Protein AF-0000000069621899 (afdb_homodimer)

Sequence (296 aa):
MAWEKSYWSLMILGDLTGVLLWEGIIINQNIHLHAFDTSSVIAQRYRDEVCESYVMLFGRGVGDDFIFRNDNAMSHKVQLVDDFLYAYYSKRPARSPDLKPTQYVWDAQGRTIARHQPYDRTFSDLKSSLLEEMDLLPQSLINKFILVMAWEKSYWSLMILGDLTGVLLWEGIIINQNIHLHAFDTSSVIAQRYRDEVCESYVMLFGRGVGDDFIFRNDNAMSHKVQLVDDFLYAYYSKRPARSPDLKPTQYVWDAQGRTIARHQPYDRTFSDLKSSLLEEMDLLPQSLINKFILV

Solvent-accessible surface area (backbone atoms only — not comparable to full-atom values): 15805 Å² total; per-residue (Å²): 115,69,64,58,51,55,57,41,59,29,29,40,44,34,40,76,44,49,48,28,32,37,40,32,44,31,55,92,40,71,66,44,75,44,76,51,95,42,43,67,76,55,42,67,55,43,37,61,63,42,37,57,62,47,50,46,53,51,32,62,72,60,39,92,72,40,40,49,31,42,65,49,80,50,60,74,38,34,49,55,42,32,52,51,41,22,73,72,63,75,43,66,56,52,81,52,86,74,52,57,37,59,50,50,52,48,54,54,43,24,52,50,50,27,64,47,79,80,43,46,32,30,69,65,35,38,51,50,48,51,53,52,52,56,68,65,54,54,52,70,58,53,36,48,40,62,75,98,115,70,62,57,50,54,56,42,60,30,29,40,45,33,38,76,44,47,48,29,33,37,39,33,43,31,55,92,42,71,69,43,76,44,78,52,96,42,45,68,77,55,42,66,55,43,38,60,62,41,38,57,63,47,50,46,52,49,31,64,70,61,41,91,71,39,41,49,30,42,65,50,77,52,60,75,37,34,50,54,43,33,51,52,41,23,72,74,64,75,42,66,58,51,79,53,86,76,54,56,38,59,51,51,52,47,54,53,43,23,52,49,50,26,64,44,79,78,43,45,32,30,68,66,36,39,50,51,49,49,53,54,51,56,68,64,54,55,52,69,57,54,35,48,40,63,74,98

pLDDT: mean 74.79, std 12.39, range [34.84, 91.0]

Secondary structure (DSSP, 8-state):
-HHHHHHHTTEEEEEEEEEEEEEEEETTEEEEEEE-SSS---HHHHIIIIIIIIIHHHHHHH-TT-EEEE---SHHHHHHHHHHHHHHHSS--B-----HHHHHHHHHHHHHHTT-SSPP-SHHHHHHHHHHHHHHS-HHHHHHHHH-/-HHHHHHHTTEEEEEEEEEEEEEEEETTEEEEEEE-SSS---HHHHIIIIIIIIIHHHHHHH-TT-EEEE-TTSHHHHHHHHHHHHHHHSS--B-----HHHHHHHHHHHHHHTT-SSPP-SHHHHHHHHHHHHHHS-HHHHHHHHH-

InterPro domains:
  IPR006530 YD repeat [TIGR01643] (97-121)
  IPR036397 Ribonuclease H superfamily [G3DSA:3.30.420.10] (14-147)

Organism: Araneus ventricosus (NCBI:txid182803)

Radius of gyration: 21.3 Å; Cα contacts (8 Å, |Δi|>4): 473; chains: 2; bounding box: 43×59×55 Å

Foldseek 3Di:
DVVVVVVVVVDDDDDDADWDKDWDDDAPDAIDIDTDPGPDDALVRCCVGPCVPPVVVVDVVVDLVRADEDQVVPVNSQVSNQVVCCVVNVDGHDDDNCPQLVVVLVVVLVVVLVVDPPHQPDPVRVVVSSVVSSRVDDSVVSNVSVVD/DVVVVVVVVVDDDDDDADWDKDWDDDAPDAIDIDTDPGPDDALVRCCVGPCVPPVVVVDVVVDLVRADEDQVVPVNSQVSNQVVCCVVNVDGHDPDPCPQLVVVLVVVLVVVLVVDPPHQPDPVSVVVSSVVSSRVDDSVVSNVSVVD

Structure (mmCIF, N/CA/C/O backbone):
data_AF-0000000069621899-model_v1
#
loop_
_entity.id
_entity.type
_entity.pdbx_description
1 polymer 'Tc1-like transposase DDE domain-containing protein'
#
loop_
_atom_site.group_PDB
_atom_site.id
_atom_site.type_symbol
_atom_site.label_atom_id
_atom_site.label_alt_id
_atom_site.label_comp_id
_atom_site.label_asym_id
_atom_site.label_entity_id
_atom_site.label_seq_id
_atom_site.pdbx_PDB_ins_code
_atom_site.Cartn_x
_atom_site.Cartn_y
_atom_site.Cartn_z
_atom_site.occupancy
_atom_site.B_iso_or_equiv
_atom_site.auth_seq_id
_atom_site.auth_comp_id
_atom_site.auth_asym_id
_atom_site.auth_atom_id
_atom_site.pdbx_PDB_model_num
ATOM 1 N N . MET A 1 1 ? 3.602 -25.453 -28.609 1 35.56 1 MET A N 1
ATOM 2 C CA . MET A 1 1 ? 2.328 -25.219 -27.938 1 35.56 1 MET A CA 1
ATOM 3 C C . MET A 1 1 ? 2.277 -25.953 -26.609 1 35.56 1 MET A C 1
ATOM 5 O O . MET A 1 1 ? 1.813 -25.406 -25.609 1 35.56 1 MET A O 1
ATOM 9 N N . ALA A 1 2 ? 2.703 -27.281 -26.625 1 42.56 2 ALA A N 1
ATOM 10 C CA . ALA A 1 2 ? 2.82 -28.234 -25.531 1 42.56 2 ALA A CA 1
ATOM 11 C C . ALA A 1 2 ? 3.924 -27.828 -24.562 1 42.56 2 ALA A C 1
ATOM 13 O O . ALA A 1 2 ? 3.734 -27.875 -23.344 1 42.56 2 ALA A O 1
ATOM 14 N N . TRP A 1 3 ? 4.93 -27.547 -25.078 1 45.12 3 TRP A N 1
ATOM 15 C CA . TRP A 1 3 ? 6.18 -27.203 -24.406 1 45.12 3 TRP A CA 1
ATOM 16 C C . TRP A 1 3 ? 6.027 -25.906 -23.609 1 45.12 3 TRP A C 1
ATOM 18 O O . TRP A 1 3 ? 6.562 -25.781 -22.5 1 45.12 3 TRP A O 1
ATOM 28 N N . GLU A 1 4 ? 5.211 -24.969 -24.234 1 54.31 4 GLU A N 1
ATOM 29 C CA . GLU A 1 4 ? 4.922 -23.656 -23.688 1 54.31 4 GLU A CA 1
ATOM 30 C C . GLU A 1 4 ? 4.098 -23.766 -22.406 1 54.31 4 GLU A C 1
ATOM 32 O O . GLU A 1 4 ? 4.34 -23.031 -21.438 1 54.31 4 GLU A O 1
ATOM 37 N N . LYS A 1 5 ? 3.268 -24.828 -22.531 1 57.62 5 LYS A N 1
ATOM 38 C CA . LYS A 1 5 ? 2.475 -25.141 -21.344 1 57.62 5 LYS A CA 1
ATOM 39 C C . LYS A 1 5 ? 3.357 -25.641 -20.203 1 57.62 5 LYS A C 1
ATOM 41 O O . LYS A 1 5 ? 3.156 -25.281 -19.047 1 57.62 5 LYS A O 1
ATOM 46 N N . SER A 1 6 ? 4.484 -26.484 -20.688 1 69.56 6 SER A N 1
ATOM 47 C CA . SER A 1 6 ? 5.355 -27.094 -19.688 1 69.56 6 SER A CA 1
ATOM 48 C C . SER A 1 6 ? 6.191 -26.031 -18.969 1 69.56 6 SER A C 1
ATOM 50 O O . SER A 1 6 ? 6.352 -26.094 -17.75 1 69.56 6 SER A O 1
ATOM 52 N N . TYR A 1 7 ? 6.484 -25.016 -19.844 1 79.81 7 TYR A N 1
ATOM 53 C CA . TYR A 1 7 ? 7.324 -23.969 -19.281 1 79.81 7 TYR A CA 1
ATOM 54 C C . TYR A 1 7 ? 6.559 -23.172 -18.234 1 79.81 7 TYR A C 1
ATOM 56 O O . TYR A 1 7 ? 7.062 -22.906 -17.141 1 79.81 7 TYR A O 1
ATOM 64 N N . TRP A 1 8 ? 5.281 -22.922 -18.578 1 82.88 8 TRP A N 1
ATOM 65 C CA . TRP A 1 8 ? 4.473 -22.094 -17.703 1 82.88 8 TRP A CA 1
ATOM 66 C C . TRP A 1 8 ? 4.055 -22.844 -16.453 1 82.88 8 TRP A C 1
ATOM 68 O O . TRP A 1 8 ? 3.773 -22.25 -15.414 1 82.88 8 TRP A O 1
ATOM 78 N N . SER A 1 9 ? 4.059 -24.125 -16.625 1 85.06 9 SER A N 1
ATOM 79 C CA . SER A 1 9 ? 3.633 -24.938 -15.492 1 85.06 9 SER A CA 1
ATOM 80 C C . SER A 1 9 ? 4.715 -25 -14.422 1 85.06 9 SER A C 1
ATOM 82 O O . SER A 1 9 ? 4.457 -25.453 -13.297 1 85.06 9 SER A O 1
ATOM 84 N N . LEU A 1 10 ? 5.863 -24.453 -14.727 1 85 10 LEU A N 1
ATOM 85 C CA . LEU A 1 10 ? 6.992 -24.5 -13.805 1 85 10 LEU A CA 1
ATOM 86 C C . LEU A 1 10 ? 7.148 -23.172 -13.07 1 85 10 LEU A C 1
ATOM 88 O O . LEU A 1 10 ? 8.062 -23.016 -12.258 1 85 10 LEU A O 1
ATOM 92 N N . MET A 1 11 ? 6.152 -22.328 -13.352 1 84.88 11 MET A N 1
ATOM 93 C CA . MET A 1 11 ? 6.438 -20.969 -12.938 1 84.88 11 MET A CA 1
ATOM 94 C C . MET A 1 11 ? 5.312 -20.422 -12.07 1 84.88 11 MET A C 1
ATOM 96 O O . MET A 1 11 ? 4.137 -20.672 -12.344 1 84.88 11 MET A O 1
ATOM 100 N N . ILE A 1 12 ? 5.723 -19.703 -11.055 1 85.69 12 ILE A N 1
ATOM 101 C CA . ILE A 1 12 ? 4.793 -18.812 -10.359 1 85.69 12 ILE A CA 1
ATOM 102 C C . ILE A 1 12 ? 5.098 -17.359 -10.727 1 85.69 12 ILE A C 1
ATOM 104 O O . ILE A 1 12 ? 6.258 -16.938 -10.727 1 85.69 12 ILE A O 1
ATOM 108 N N . LEU A 1 13 ? 4.082 -16.609 -11.18 1 84.62 13 LEU A N 1
ATOM 109 C CA . LEU A 1 13 ? 4.172 -15.172 -11.391 1 84.62 13 LEU A CA 1
ATOM 110 C C . LEU A 1 13 ? 3.623 -14.406 -10.188 1 84.62 13 LEU A C 1
ATOM 112 O O . LEU A 1 13 ? 2.428 -14.484 -9.891 1 84.62 13 LEU A O 1
ATOM 116 N N . GLY A 1 14 ? 4.516 -13.742 -9.492 1 83.81 14 GLY A N 1
ATOM 117 C CA . GLY A 1 14 ? 4.133 -13.008 -8.297 1 83.81 14 GLY A CA 1
ATOM 118 C C . GLY A 1 14 ? 4.195 -11.5 -8.469 1 83.81 14 GLY A C 1
ATOM 119 O O . GLY A 1 14 ? 5.09 -10.992 -9.156 1 83.81 14 GLY A O 1
ATOM 120 N N . ASP A 1 15 ? 3.232 -10.781 -7.812 1 82.31 15 ASP A N 1
ATOM 121 C CA . ASP A 1 15 ? 3.223 -9.32 -7.879 1 82.31 15 ASP A CA 1
ATOM 122 C C . ASP A 1 15 ? 2.621 -8.719 -6.613 1 82.31 15 ASP A C 1
ATOM 124 O O . ASP A 1 15 ? 1.71 -9.297 -6.016 1 82.31 15 ASP A O 1
ATOM 128 N N . LEU A 1 16 ? 3.285 -7.613 -6.238 1 80.31 16 LEU A N 1
ATOM 129 C CA . LEU A 1 16 ? 2.705 -6.797 -5.18 1 80.31 16 LEU A CA 1
ATOM 130 C C . LEU A 1 16 ? 1.798 -5.715 -5.762 1 80.31 16 LEU A C 1
ATOM 132 O O . LEU A 1 16 ? 2.141 -5.086 -6.766 1 80.31 16 LEU A O 1
ATOM 136 N N . THR A 1 17 ? 0.652 -5.625 -5.164 1 76.19 17 THR A N 1
ATOM 137 C CA . THR A 1 17 ? -0.259 -4.57 -5.594 1 76.19 17 THR A CA 1
ATOM 138 C C . THR A 1 17 ? -1.024 -4 -4.402 1 76.19 17 THR A C 1
ATOM 140 O O . THR A 1 17 ? -1.145 -4.652 -3.365 1 76.19 17 THR A O 1
ATOM 143 N N . GLY A 1 18 ? -1.428 -2.764 -4.598 1 78.31 18 GLY A N 1
ATOM 144 C CA . GLY A 1 18 ? -2.178 -2.117 -3.529 1 78.31 18 GLY A CA 1
ATOM 145 C C . GLY A 1 18 ? -2.395 -0.635 -3.768 1 78.31 18 GLY A C 1
ATOM 146 O O . GLY A 1 18 ? -2.186 -0.142 -4.879 1 78.31 18 GLY A O 1
ATOM 147 N N . VAL A 1 19 ? -2.988 -0.032 -2.793 1 78.19 19 VAL A N 1
ATOM 148 C CA . VAL A 1 19 ? -3.201 1.411 -2.762 1 78.19 19 VAL A CA 1
ATOM 149 C C . VAL A 1 19 ? -2.412 2.025 -1.608 1 78.19 19 VAL A C 1
ATOM 151 O O . VAL A 1 19 ? -2.375 1.47 -0.508 1 78.19 19 VAL A O 1
ATOM 154 N N . LEU A 1 20 ? -1.718 3.051 -1.979 1 82.75 20 LEU A N 1
ATOM 155 C CA . LEU A 1 20 ? -0.966 3.775 -0.961 1 82.75 20 LEU A CA 1
ATOM 156 C C . LEU A 1 20 ? -1.375 5.246 -0.927 1 82.75 20 LEU A C 1
ATOM 158 O O . LEU A 1 20 ? -1.352 5.922 -1.956 1 82.75 20 LEU A O 1
ATOM 162 N N . LEU A 1 21 ? -1.757 5.613 0.234 1 84.31 21 LEU A N 1
ATOM 163 C CA . LEU A 1 21 ? -2.172 6.996 0.439 1 84.31 21 LEU A CA 1
ATOM 164 C C . LEU A 1 21 ? -1.333 7.656 1.527 1 84.31 21 LEU A C 1
ATOM 166 O O . LEU A 1 21 ? -0.929 7.004 2.49 1 84.31 21 LEU A O 1
ATOM 170 N N . TRP A 1 22 ? -1.142 8.953 1.339 1 85.94 22 TRP A N 1
ATOM 171 C CA . TRP A 1 22 ? -0.595 9.781 2.41 1 85.94 22 TRP A CA 1
ATOM 172 C C . TRP A 1 22 ? -1.644 10.75 2.934 1 85.94 22 TRP A C 1
ATOM 174 O O . TRP A 1 22 ? -2.385 11.359 2.154 1 85.94 22 TRP A O 1
ATOM 184 N N . GLU A 1 23 ? -1.704 10.852 4.223 1 87 23 GLU A N 1
ATOM 185 C CA . GLU A 1 23 ? -2.574 11.844 4.848 1 87 23 GLU A CA 1
ATOM 186 C C . GLU A 1 23 ? -1.779 12.781 5.758 1 87 23 GLU A C 1
ATOM 188 O O . GLU A 1 23 ? -0.854 12.344 6.445 1 87 23 GLU A O 1
ATOM 193 N N . GLY A 1 24 ? -2.057 14.008 5.637 1 88.56 24 GLY A N 1
ATOM 194 C CA . GLY A 1 24 ? -1.559 15.023 6.543 1 88.56 24 GLY A CA 1
ATOM 195 C C . GLY A 1 24 ? -2.664 15.789 7.246 1 88.56 24 GLY A C 1
ATOM 196 O O . GLY A 1 24 ? -3.533 16.375 6.598 1 88.56 24 GLY A O 1
ATOM 197 N N . ILE A 1 25 ? -2.678 15.664 8.547 1 89.44 25 ILE A N 1
ATOM 198 C CA . ILE A 1 25 ? -3.723 16.375 9.289 1 89.44 25 ILE A CA 1
ATOM 199 C C . ILE A 1 25 ? -3.107 17.516 10.086 1 89.44 25 ILE A C 1
ATOM 201 O O . ILE A 1 25 ? -1.994 17.391 10.602 1 89.44 25 ILE A O 1
ATOM 205 N N . ILE A 1 26 ? -3.75 18.625 10.062 1 89.06 26 ILE A N 1
ATOM 206 C CA . ILE A 1 26 ? -3.361 19.828 10.773 1 89.06 26 ILE A CA 1
ATOM 207 C C . ILE A 1 26 ? -4.547 20.359 11.578 1 89.06 26 ILE A C 1
ATOM 209 O O . ILE A 1 26 ? -5.68 20.375 11.094 1 89.06 26 ILE A O 1
ATOM 213 N N . ILE A 1 27 ? -4.234 20.766 12.727 1 89.75 27 ILE A N 1
ATOM 214 C CA . ILE A 1 27 ? -5.312 21.328 13.531 1 89.75 27 ILE A CA 1
ATOM 215 C C . ILE A 1 27 ? -5.883 22.578 12.844 1 89.75 27 ILE A C 1
ATOM 217 O O . ILE A 1 27 ? -5.133 23.391 12.305 1 89.75 27 ILE A O 1
ATOM 221 N N . ASN A 1 28 ? -7.234 22.641 12.812 1 87.62 28 ASN A N 1
ATOM 222 C CA . ASN A 1 28 ? -8.008 23.781 12.32 1 87.62 28 ASN A CA 1
ATOM 223 C C . ASN A 1 28 ? -7.766 24.016 10.836 1 87.62 28 ASN A C 1
ATOM 225 O O . ASN A 1 28 ? -8.039 25.109 10.328 1 87.62 28 ASN A O 1
ATOM 229 N N . GLN A 1 29 ? -7.051 23.125 10.258 1 81.5 29 GLN A N 1
ATOM 230 C CA . GLN A 1 29 ? -6.879 23.172 8.805 1 81.5 29 GLN A CA 1
ATOM 231 C C . GLN A 1 29 ? -7.32 21.859 8.164 1 81.5 29 GLN A C 1
ATOM 233 O O . GLN A 1 29 ? -7.426 20.828 8.844 1 81.5 29 GLN A O 1
ATOM 238 N N . ASN A 1 30 ? -7.746 21.875 6.992 1 71.19 30 ASN A N 1
ATOM 239 C CA . ASN A 1 30 ? -8.273 20.672 6.344 1 71.19 30 ASN A CA 1
ATOM 240 C C . ASN A 1 30 ? -7.191 19.609 6.16 1 71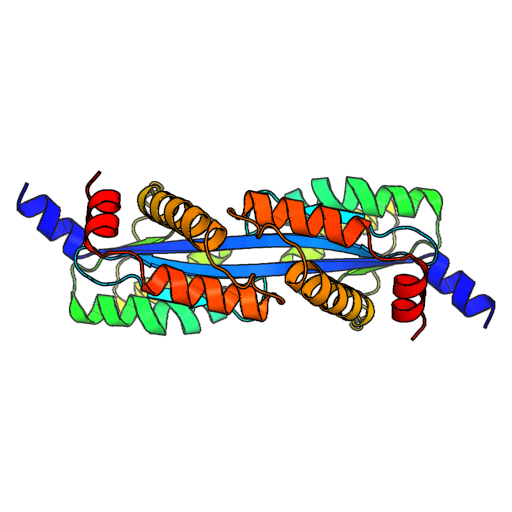.19 30 ASN A C 1
ATOM 242 O O . ASN A 1 30 ? -5.996 19.922 6.234 1 71.19 30 ASN A O 1
ATOM 246 N N . ILE A 1 31 ? -7.59 18.406 6.086 1 70.88 31 ILE A N 1
ATOM 247 C CA . ILE A 1 31 ? -6.766 17.234 5.812 1 70.88 31 ILE A CA 1
ATOM 248 C C . ILE A 1 31 ? -6.184 17.328 4.402 1 70.88 31 ILE A C 1
ATOM 250 O O . ILE A 1 31 ? -6.844 17.828 3.484 1 70.88 31 ILE A O 1
ATOM 254 N N . HIS A 1 32 ? -4.883 17.062 4.32 1 83.62 32 HIS A N 1
ATOM 255 C CA . HIS A 1 32 ? -4.277 16.859 3.006 1 83.62 32 HIS A CA 1
ATOM 256 C C . HIS A 1 32 ? -4.145 15.375 2.68 1 83.62 32 HIS A C 1
ATOM 258 O O . HIS A 1 32 ? -3.732 14.586 3.531 1 83.62 32 HIS A O 1
ATOM 264 N N . LEU A 1 33 ? -4.621 15.125 1.483 1 86.19 33 LEU A N 1
ATOM 265 C CA . LEU A 1 33 ? -4.539 13.742 1.03 1 86.19 33 LEU A CA 1
ATOM 266 C C . LEU A 1 33 ? -3.795 13.641 -0.297 1 86.19 33 LEU A C 1
ATOM 268 O O . LEU A 1 33 ? -3.969 14.492 -1.174 1 86.19 33 LEU A O 1
ATOM 272 N N . HIS A 1 34 ? -3 12.664 -0.288 1 88.94 34 HIS A N 1
ATOM 273 C CA . HIS A 1 34 ? -2.295 12.375 -1.531 1 88.94 34 HIS A CA 1
ATOM 274 C C . HIS A 1 34 ? -2.35 10.883 -1.859 1 88.94 34 HIS A C 1
ATOM 276 O O . HIS A 1 34 ? -1.963 10.047 -1.038 1 88.94 34 HIS A O 1
ATOM 282 N N . ALA A 1 35 ? -2.891 10.578 -3.027 1 86.94 35 ALA A N 1
ATOM 283 C CA . ALA A 1 35 ? -2.9 9.203 -3.514 1 86.94 35 ALA A CA 1
ATOM 284 C C . ALA A 1 35 ? -1.749 8.953 -4.484 1 86.94 35 ALA A C 1
ATOM 286 O O . ALA A 1 35 ? -1.613 9.656 -5.488 1 86.94 35 ALA A O 1
ATOM 287 N N . PHE A 1 36 ? -0.951 7.953 -4.113 1 86.06 36 PHE A N 1
ATOM 288 C CA . PHE A 1 36 ? 0.129 7.598 -5.027 1 86.06 36 PHE A CA 1
ATOM 289 C C . PHE A 1 36 ? -0.387 6.723 -6.16 1 86.06 36 PHE A C 1
ATOM 291 O O . PHE A 1 36 ? -1.391 6.023 -6.008 1 86.06 36 PHE A O 1
ATOM 298 N N . ASP A 1 37 ? 0.309 6.754 -7.25 1 82.38 37 ASP A N 1
ATOM 299 C CA . ASP A 1 37 ? -0.097 5.945 -8.391 1 82.38 37 ASP A CA 1
ATOM 300 C C . ASP A 1 37 ? 0.472 4.531 -8.297 1 82.38 37 ASP A C 1
ATOM 302 O O . ASP A 1 37 ? 0.105 3.65 -9.078 1 82.38 37 ASP A O 1
ATOM 306 N N . THR A 1 38 ? 1.414 4.32 -7.34 1 78.19 38 THR A N 1
ATOM 307 C CA . THR A 1 38 ? 2.004 3.008 -7.102 1 78.19 38 THR A CA 1
ATOM 308 C C . THR A 1 38 ? 1.708 2.531 -5.68 1 78.19 38 THR A C 1
ATOM 310 O O . THR A 1 38 ? 1.333 3.328 -4.816 1 78.19 38 THR A O 1
ATOM 313 N N . SER A 1 39 ? 1.838 1.222 -5.535 1 77.56 39 SER A N 1
ATOM 314 C CA . SER A 1 39 ? 1.576 0.647 -4.219 1 77.56 39 SER A CA 1
ATOM 315 C C . SER A 1 39 ? 2.785 0.796 -3.301 1 77.56 39 SER A C 1
ATOM 317 O O . SER A 1 39 ? 2.73 0.416 -2.129 1 77.56 39 SER A O 1
ATOM 319 N N . SER A 1 40 ? 3.852 1.283 -3.828 1 72.81 40 SER A N 1
ATOM 320 C CA . SER A 1 40 ? 5.066 1.6 -3.082 1 72.81 40 SER A CA 1
ATOM 321 C C . SER A 1 40 ? 5.645 2.943 -3.512 1 72.81 40 SER A C 1
ATOM 323 O O . SER A 1 40 ? 5.422 3.389 -4.641 1 72.81 40 SER A O 1
ATOM 325 N N . VAL A 1 41 ? 6.309 3.537 -2.523 1 77.12 41 VAL A N 1
ATOM 326 C CA . VAL A 1 41 ? 6.879 4.844 -2.836 1 77.12 41 VAL A CA 1
ATOM 327 C C . VAL A 1 41 ? 8.305 4.93 -2.297 1 77.12 41 VAL A C 1
ATOM 329 O O . VAL A 1 41 ? 8.555 4.609 -1.134 1 77.12 41 VAL A O 1
ATOM 332 N N . ILE A 1 42 ? 9.195 5.242 -3.207 1 74.62 42 ILE A N 1
ATOM 333 C CA . ILE A 1 42 ? 10.578 5.449 -2.775 1 74.62 42 ILE A CA 1
ATOM 334 C C . ILE A 1 42 ? 10.719 6.832 -2.145 1 74.62 42 ILE A C 1
ATOM 336 O O . ILE A 1 42 ? 9.828 7.676 -2.279 1 74.62 42 ILE A O 1
ATOM 340 N N . ALA A 1 43 ? 11.797 7.023 -1.615 1 76.12 43 ALA A N 1
ATOM 341 C CA . ALA A 1 43 ? 12.047 8.242 -0.85 1 76.12 43 ALA A CA 1
ATOM 342 C C . ALA A 1 43 ? 11.93 9.477 -1.734 1 76.12 43 ALA A C 1
ATOM 344 O O . ALA A 1 43 ? 11.383 10.5 -1.316 1 76.12 43 ALA A O 1
ATOM 345 N N . GLN A 1 44 ? 12.453 9.398 -2.871 1 80 44 GLN A N 1
ATOM 346 C CA . GLN A 1 44 ? 12.461 10.555 -3.764 1 80 44 GLN A CA 1
ATOM 347 C C . GLN A 1 44 ? 11.039 10.969 -4.145 1 80 44 GLN A C 1
ATOM 349 O O . GLN A 1 44 ? 10.719 12.156 -4.18 1 80 44 GLN A O 1
ATOM 354 N N . ARG A 1 45 ? 10.219 10.031 -4.477 1 82.88 45 ARG A N 1
ATOM 355 C CA . ARG A 1 45 ? 8.836 10.336 -4.828 1 82.88 45 ARG A CA 1
ATOM 356 C C . ARG A 1 45 ? 8.078 10.898 -3.633 1 82.88 45 ARG A C 1
ATOM 358 O O . ARG A 1 45 ? 7.246 11.797 -3.787 1 82.88 45 ARG A O 1
ATOM 365 N N . TYR A 1 46 ? 8.328 10.359 -2.514 1 84.25 46 TYR A N 1
ATOM 366 C CA . TYR A 1 46 ? 7.719 10.898 -1.306 1 84.25 46 TYR A CA 1
ATOM 367 C C . TYR A 1 46 ? 8.094 12.367 -1.113 1 84.25 46 TYR A C 1
ATOM 369 O O . TYR A 1 46 ? 7.238 13.195 -0.79 1 84.25 46 TYR A O 1
ATOM 377 N N . ARG A 1 47 ? 9.344 12.625 -1.259 1 83.25 47 ARG A N 1
ATOM 378 C CA . ARG A 1 47 ? 9.82 14 -1.13 1 83.25 47 ARG A CA 1
ATOM 379 C C . ARG A 1 47 ? 9.117 14.914 -2.123 1 83.25 47 ARG A C 1
ATOM 381 O O . ARG A 1 47 ? 8.578 15.961 -1.741 1 83.25 47 ARG A O 1
ATOM 388 N N . ASP A 1 48 ? 9.094 14.508 -3.346 1 86.56 48 ASP A N 1
ATOM 389 C CA . ASP A 1 48 ? 8.594 15.359 -4.422 1 86.56 48 ASP A CA 1
ATOM 390 C C . ASP A 1 48 ? 7.078 15.523 -4.332 1 86.56 48 ASP A C 1
ATOM 392 O O . ASP A 1 48 ? 6.551 16.609 -4.555 1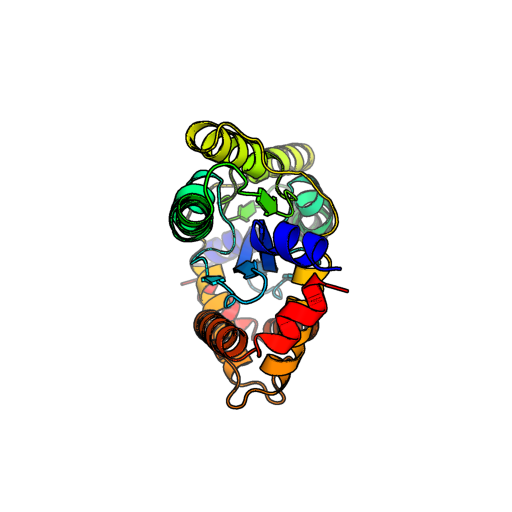 86.56 48 ASP A O 1
ATOM 396 N N . GLU A 1 49 ? 6.371 14.484 -3.988 1 89.06 49 GLU A N 1
ATOM 397 C CA . GLU A 1 49 ? 4.914 14.5 -4.09 1 89.06 49 GLU A CA 1
ATOM 398 C C . GLU A 1 49 ? 4.277 14.906 -2.764 1 89.06 49 GLU A C 1
ATOM 400 O O . GLU A 1 49 ? 3.201 15.508 -2.746 1 89.06 49 GLU A O 1
ATOM 405 N N . VAL A 1 50 ? 4.906 14.594 -1.705 1 88 50 VAL A N 1
ATOM 406 C CA . VAL A 1 50 ? 4.289 14.836 -0.405 1 88 50 VAL A CA 1
ATOM 407 C C . VAL A 1 50 ? 4.984 16.016 0.279 1 88 50 VAL A C 1
ATOM 409 O O . VAL A 1 50 ? 4.344 17.016 0.604 1 88 50 VAL A O 1
ATOM 412 N N . CYS A 1 51 ? 6.27 15.875 0.474 1 86.19 51 CYS A N 1
ATOM 413 C CA . CYS A 1 51 ? 6.965 16.891 1.248 1 86.19 51 CYS A CA 1
ATOM 414 C C . CYS A 1 51 ? 6.898 18.25 0.554 1 86.19 51 CYS A C 1
ATOM 416 O O . CYS A 1 51 ? 6.539 19.25 1.173 1 86.19 51 CYS A O 1
ATOM 418 N N . GLU A 1 52 ? 7.227 18.234 -0.674 1 86.44 52 GLU A N 1
ATOM 419 C CA . GLU A 1 52 ? 7.266 19.5 -1.4 1 86.44 52 GLU A CA 1
ATOM 420 C C . GLU A 1 52 ? 5.863 20.062 -1.602 1 86.44 52 GLU A C 1
ATOM 422 O O . GLU A 1 52 ? 5.664 21.281 -1.554 1 86.44 52 GLU A O 1
ATOM 427 N N . SER A 1 53 ? 4.918 19.203 -1.769 1 89.56 53 SER A N 1
ATOM 428 C CA . SER A 1 53 ? 3.59 19.656 -2.158 1 89.56 53 SER A CA 1
ATOM 429 C C . SER A 1 53 ? 2.754 20.031 -0.94 1 89.56 53 SER A C 1
ATOM 431 O O . SER A 1 53 ? 1.888 20.906 -1.02 1 89.56 53 SER A O 1
ATOM 433 N N . TYR A 1 54 ? 3.016 19.422 0.158 1 88.19 54 TYR A N 1
ATOM 434 C CA . TYR A 1 54 ? 2.127 19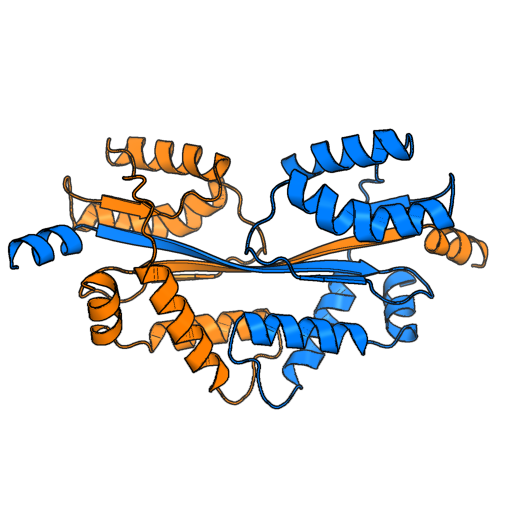.641 1.292 1 88.19 54 TYR A CA 1
ATOM 435 C C . TYR A 1 54 ? 2.906 20.125 2.51 1 88.19 54 TYR A C 1
ATOM 437 O O . TYR A 1 54 ? 2.592 21.172 3.086 1 88.19 54 TYR A O 1
ATOM 445 N N . VAL A 1 55 ? 3.928 19.406 2.82 1 85.94 55 VAL A N 1
ATOM 446 C CA . VAL A 1 55 ? 4.625 19.641 4.082 1 85.94 55 VAL A CA 1
ATOM 447 C C . VAL A 1 55 ? 5.348 20.984 4.035 1 85.94 55 VAL A C 1
ATOM 449 O O . VAL A 1 55 ? 5.188 21.812 4.934 1 85.94 55 VAL A O 1
ATOM 452 N N . MET A 1 56 ? 6.098 21.156 2.994 1 84.44 56 MET A N 1
ATOM 453 C CA . MET A 1 56 ? 6.891 22.375 2.885 1 84.44 56 MET A CA 1
ATOM 454 C C . MET A 1 56 ? 5.988 23.609 2.736 1 84.44 56 MET A C 1
ATOM 456 O O . MET A 1 56 ? 6.312 24.688 3.236 1 84.44 56 MET A O 1
ATOM 460 N N . LEU A 1 57 ? 4.891 23.438 2.035 1 85 57 LEU A N 1
ATOM 461 C CA . LEU A 1 57 ? 3.959 24.547 1.882 1 85 57 LEU A CA 1
ATOM 462 C C . LEU A 1 57 ? 3.404 24.984 3.234 1 85 57 LEU A C 1
ATOM 464 O O . LEU A 1 57 ? 3.342 26.172 3.529 1 85 57 LEU A O 1
ATOM 468 N N . PHE A 1 58 ? 3.045 24.062 3.986 1 85.75 58 PHE A N 1
ATOM 469 C CA . PHE A 1 58 ? 2.576 24.359 5.332 1 85.75 58 PHE A CA 1
ATOM 470 C C . PHE A 1 58 ? 3.705 24.938 6.184 1 85.75 58 PHE A C 1
ATOM 472 O O . PHE A 1 58 ? 3.51 25.906 6.906 1 85.75 58 PHE A O 1
ATOM 479 N N . GLY A 1 59 ? 4.871 24.266 6.098 1 83.88 59 GLY A N 1
ATOM 480 C CA . GLY A 1 59 ? 6.02 24.703 6.879 1 83.88 59 GLY A CA 1
ATOM 481 C C . GLY A 1 59 ? 6.414 26.141 6.605 1 83.88 59 GLY A C 1
ATOM 482 O O . GLY A 1 59 ? 6.727 26.891 7.531 1 83.88 59 GLY A O 1
ATOM 483 N N . ARG A 1 60 ? 6.355 26.484 5.391 1 84 60 ARG A N 1
ATOM 484 C CA . ARG A 1 60 ? 6.684 27.859 5.012 1 84 60 ARG A CA 1
ATOM 485 C C . ARG A 1 60 ? 5.695 28.844 5.629 1 84 60 ARG A C 1
ATOM 487 O O . ARG A 1 60 ? 6.074 29.953 6.008 1 84 60 ARG A O 1
ATOM 494 N N . GLY A 1 61 ? 4.504 28.438 5.637 1 84.75 61 GLY A N 1
ATOM 495 C CA . GLY A 1 61 ? 3.479 29.281 6.223 1 84.75 61 GLY A CA 1
ATOM 496 C C . GLY A 1 61 ? 3.617 29.453 7.723 1 84.75 61 GLY A C 1
ATOM 497 O O . GLY A 1 61 ? 3.309 30.5 8.273 1 84.75 61 GLY A O 1
ATOM 498 N N . VAL A 1 62 ? 4.059 28.453 8.344 1 83.94 62 VAL A N 1
ATOM 499 C CA . VAL A 1 62 ? 4.199 28.453 9.797 1 83.94 62 VAL A CA 1
ATOM 500 C C . VAL A 1 62 ? 5.496 29.156 10.188 1 83.94 62 VAL A C 1
ATOM 502 O O . VAL A 1 62 ? 5.52 29.953 11.133 1 83.94 62 VAL A O 1
ATOM 505 N N . GLY A 1 63 ? 6.566 28.859 9.516 1 83.5 63 GLY A N 1
ATOM 506 C CA . GLY A 1 63 ? 7.859 29.453 9.82 1 83.5 63 GLY A CA 1
ATOM 507 C C . GLY A 1 63 ? 8.766 28.547 10.633 1 83.5 63 GLY A C 1
ATOM 508 O O . GLY A 1 63 ? 8.695 27.328 10.508 1 83.5 63 GLY A O 1
ATOM 509 N N . ASP A 1 64 ? 9.617 29.094 11.461 1 79 64 ASP A N 1
ATOM 510 C CA . ASP A 1 64 ? 10.719 28.391 12.109 1 79 64 ASP A CA 1
ATOM 511 C C . ASP A 1 64 ? 10.211 27.391 13.141 1 79 64 ASP A C 1
ATOM 513 O O . ASP A 1 64 ? 10.914 26.438 13.492 1 79 64 ASP A O 1
ATOM 517 N N . ASP A 1 65 ? 9.031 27.594 13.516 1 82.94 65 ASP A N 1
ATOM 518 C CA . ASP A 1 65 ? 8.523 26.75 14.594 1 82.94 65 ASP A CA 1
ATOM 519 C C . ASP A 1 65 ? 7.797 25.531 14.031 1 82.94 65 ASP A C 1
ATOM 521 O O . ASP A 1 65 ? 7.23 24.734 14.789 1 82.94 65 ASP A O 1
ATOM 525 N N . PHE A 1 66 ? 7.859 25.406 12.75 1 84.12 66 PHE A N 1
ATOM 526 C CA . PHE A 1 66 ? 7.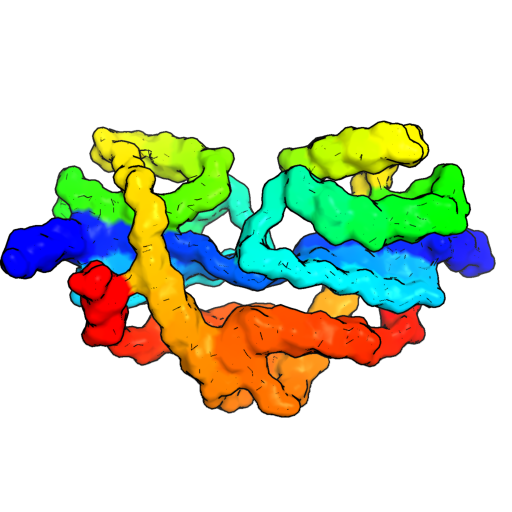156 24.328 12.055 1 84.12 66 PHE A CA 1
ATOM 527 C C . PHE A 1 66 ? 7.637 22.969 12.539 1 84.12 66 PHE A C 1
ATOM 529 O O . PHE A 1 66 ? 8.836 22.766 12.734 1 84.12 66 PHE A O 1
ATOM 536 N N . ILE A 1 67 ? 6.641 22.031 12.742 1 81.81 67 ILE A N 1
ATOM 537 C CA . ILE A 1 67 ? 6.949 20.672 13.141 1 81.81 67 ILE A CA 1
ATOM 538 C C . ILE A 1 67 ? 6.273 19.688 12.188 1 81.81 67 ILE A C 1
ATOM 540 O O . ILE A 1 67 ? 5.07 19.781 11.938 1 81.81 67 ILE A O 1
ATOM 544 N N . PHE A 1 68 ? 7.039 18.797 11.602 1 83.56 68 PHE A N 1
ATOM 545 C CA . PHE A 1 68 ? 6.508 17.688 10.812 1 83.56 68 PHE A CA 1
ATOM 546 C C . PHE A 1 68 ? 6.691 16.375 11.555 1 83.56 68 PHE A C 1
ATOM 548 O O . PHE A 1 68 ? 7.82 15.953 11.82 1 83.56 68 PHE A O 1
ATOM 555 N N . ARG A 1 69 ? 5.52 15.75 11.82 1 79.44 69 ARG A N 1
ATOM 556 C CA . ARG A 1 69 ? 5.539 14.43 12.445 1 79.44 69 ARG A CA 1
ATOM 557 C C . ARG A 1 69 ? 5.059 13.359 11.477 1 79.44 69 ARG A C 1
ATOM 559 O O . ARG A 1 69 ? 3.99 13.484 10.883 1 79.44 69 ARG A O 1
ATOM 566 N N . ASN A 1 70 ? 5.855 12.398 11.203 1 73.62 70 ASN A N 1
ATOM 567 C CA . ASN A 1 70 ? 5.492 11.352 10.258 1 73.62 70 ASN A CA 1
ATOM 568 C C . ASN A 1 70 ? 5.914 9.977 10.758 1 73.62 70 ASN A C 1
ATOM 570 O O . ASN A 1 70 ? 6.906 9.844 11.477 1 73.62 70 ASN A O 1
ATOM 574 N N . ASP A 1 71 ? 4.902 9.031 10.68 1 59.62 71 ASP A N 1
ATOM 575 C CA . ASP A 1 71 ? 5.285 7.672 11.047 1 59.62 71 ASP A CA 1
ATOM 576 C C . ASP A 1 71 ? 6.379 7.145 10.117 1 59.62 71 ASP A C 1
ATOM 578 O O . ASP A 1 71 ? 6.23 7.164 8.898 1 59.62 71 ASP A O 1
ATOM 582 N N . ASN A 1 72 ? 7.578 7.344 10.469 1 50.94 72 ASN A N 1
ATOM 583 C CA . ASN A 1 72 ? 8.766 6.922 9.742 1 50.94 72 ASN A CA 1
ATOM 584 C C . ASN A 1 72 ? 8.766 5.414 9.484 1 50.94 72 ASN A C 1
ATOM 586 O O . ASN A 1 72 ? 9.812 4.77 9.539 1 50.94 72 ASN A O 1
ATOM 590 N N . ALA A 1 73 ? 7.66 4.832 9.617 1 48.66 73 ALA A N 1
ATOM 591 C CA . ALA A 1 73 ? 7.82 3.387 9.492 1 48.66 73 ALA A CA 1
ATOM 592 C C . ALA A 1 73 ? 8.773 3.033 8.359 1 48.66 73 ALA A C 1
ATOM 594 O O . ALA A 1 73 ? 9.367 1.949 8.344 1 48.66 73 ALA A O 1
ATOM 595 N N . MET A 1 74 ? 8.852 3.799 7.312 1 49.66 74 MET A N 1
ATOM 596 C CA . MET A 1 74 ? 9.82 3.273 6.359 1 49.66 74 MET A CA 1
ATOM 597 C C . MET A 1 74 ? 11.18 3.943 6.539 1 49.66 74 MET A C 1
ATOM 599 O O . MET A 1 74 ? 11.312 5.148 6.328 1 49.66 74 MET A O 1
ATOM 603 N N . SER A 1 75 ? 12.023 3.314 7.352 1 49.03 75 SER A N 1
ATOM 604 C CA . SER A 1 75 ? 13.352 3.715 7.801 1 49.03 75 SER A CA 1
ATOM 605 C C . SER A 1 75 ? 14.102 4.469 6.707 1 49.03 75 SER A C 1
ATOM 607 O O . SER A 1 75 ? 14.656 5.539 6.957 1 49.03 75 SER A O 1
ATOM 609 N N . HIS A 1 76 ? 14.297 3.721 5.609 1 51.75 76 HIS A N 1
ATOM 610 C CA . HIS A 1 76 ? 15.125 4.32 4.574 1 51.75 76 HIS A CA 1
ATOM 611 C C . HIS A 1 76 ? 14.516 5.621 4.059 1 51.75 76 HIS A C 1
ATOM 613 O O . HIS A 1 76 ? 15.234 6.562 3.729 1 51.75 76 HIS A O 1
ATOM 619 N N . LYS A 1 77 ? 13.211 5.629 4.043 1 55.88 77 LYS A N 1
ATOM 620 C CA . LYS A 1 77 ? 12.469 6.797 3.57 1 55.88 77 LYS A CA 1
ATOM 621 C C . LYS A 1 77 ? 12.648 7.98 4.52 1 55.88 77 LYS A C 1
ATOM 623 O O . LYS A 1 77 ? 12.734 9.125 4.078 1 55.88 77 LYS A O 1
ATOM 628 N N . VAL A 1 78 ? 12.961 7.527 5.602 1 58.5 78 VAL A N 1
ATOM 629 C CA . VAL A 1 78 ? 12.992 8.531 6.66 1 58.5 78 VAL A CA 1
ATOM 630 C C . VAL A 1 78 ? 14.242 9.398 6.516 1 58.5 78 VAL A C 1
ATOM 632 O O . VAL A 1 78 ? 14.18 10.617 6.664 1 58.5 78 VAL A O 1
ATOM 635 N N . GLN A 1 79 ? 15.227 8.672 6.066 1 63.94 79 GLN A N 1
ATOM 636 C CA . GLN A 1 79 ? 16.469 9.445 6.039 1 63.94 79 GLN A CA 1
ATOM 637 C C . GLN A 1 79 ? 16.438 10.5 4.941 1 63.94 79 GLN A C 1
ATOM 639 O O . GLN A 1 79 ? 16.828 11.648 5.164 1 63.94 79 GLN A O 1
ATOM 644 N N . LEU A 1 80 ? 16.062 10.188 3.795 1 65.94 80 LEU A N 1
ATOM 645 C CA . LEU A 1 80 ? 16.016 11.141 2.693 1 65.94 80 LEU A CA 1
ATOM 646 C C . LEU A 1 80 ? 15.039 12.273 3.002 1 65.94 80 LEU A C 1
ATOM 648 O O . LEU A 1 80 ? 15.32 13.438 2.715 1 65.94 80 LEU A O 1
ATOM 652 N N . VAL A 1 81 ? 13.984 11.938 3.578 1 68.25 81 VAL A N 1
ATOM 653 C CA . VAL A 1 81 ? 12.969 12.93 3.926 1 68.25 81 VAL A CA 1
ATOM 654 C C . VAL A 1 81 ? 13.492 13.844 5.027 1 68.25 81 VAL A C 1
ATOM 656 O O . VAL A 1 81 ? 13.32 15.062 4.961 1 68.25 81 VAL A O 1
ATOM 659 N N . ASP A 1 82 ? 14.148 13.109 5.883 1 69.94 82 ASP A N 1
ATOM 660 C CA . ASP A 1 82 ? 14.719 13.883 6.98 1 69.94 82 ASP A CA 1
ATOM 661 C C . ASP A 1 82 ? 15.758 14.875 6.465 1 69.94 82 ASP A C 1
ATOM 663 O O . ASP A 1 82 ? 15.781 16.031 6.875 1 69.94 82 ASP A O 1
ATOM 667 N N . ASP A 1 83 ? 16.609 14.312 5.66 1 73.44 83 ASP A N 1
ATOM 668 C CA . ASP A 1 83 ? 17.641 15.164 5.098 1 73.44 83 ASP A CA 1
ATOM 669 C C . ASP A 1 83 ? 17.031 16.312 4.297 1 73.44 83 ASP A C 1
ATOM 671 O O . ASP A 1 83 ? 17.531 17.453 4.355 1 73.44 83 ASP A O 1
ATOM 675 N N . PHE A 1 84 ? 16.078 16.047 3.621 1 73.31 84 PHE A N 1
ATOM 676 C CA . PHE A 1 84 ? 15.391 17.047 2.801 1 73.31 84 PHE A CA 1
ATOM 677 C C . PHE A 1 84 ? 14.773 18.125 3.672 1 73.31 84 PHE A C 1
ATOM 679 O O . PHE A 1 84 ? 14.953 19.312 3.412 1 73.31 84 PHE A O 1
ATOM 686 N N . LEU A 1 85 ? 14.102 17.719 4.66 1 72.62 85 LEU A N 1
ATOM 687 C CA . LEU A 1 85 ? 13.445 18.672 5.539 1 72.62 85 LEU A CA 1
ATOM 688 C C . LEU A 1 85 ? 14.469 19.469 6.336 1 72.62 85 LEU A C 1
ATOM 690 O O . LEU A 1 85 ? 14.281 20.656 6.586 1 72.62 85 LEU A O 1
ATOM 694 N N . TYR A 1 86 ? 15.508 18.688 6.691 1 75.44 86 TYR A N 1
ATOM 695 C CA . TYR A 1 86 ? 16.578 19.359 7.41 1 75.44 86 TYR A CA 1
ATOM 696 C C . TYR A 1 86 ? 17.219 20.438 6.543 1 75.44 86 TYR A C 1
ATOM 698 O O . TYR A 1 86 ? 17.562 21.516 7.035 1 75.44 86 TYR A O 1
ATOM 706 N N . ALA A 1 87 ? 17.422 20.125 5.395 1 75.38 87 ALA A N 1
ATOM 707 C CA . ALA A 1 87 ? 18.016 21.094 4.477 1 75.38 87 ALA A CA 1
ATOM 708 C C . ALA A 1 87 ? 17.156 22.344 4.352 1 75.38 87 ALA A C 1
ATOM 710 O O . ALA A 1 87 ? 17.688 23.453 4.172 1 75.38 87 ALA A O 1
ATOM 711 N N . TYR A 1 88 ? 15.938 22.203 4.488 1 72 88 TYR A N 1
ATOM 712 C CA . TYR A 1 88 ? 15.031 23.328 4.266 1 72 88 TYR A CA 1
ATOM 713 C C . TYR A 1 88 ? 14.703 24.031 5.578 1 72 88 TYR A C 1
ATOM 715 O O . TYR A 1 88 ? 14.641 25.266 5.629 1 72 88 TYR A O 1
ATOM 723 N N . TYR A 1 89 ? 14.547 23.172 6.613 1 71.56 89 TYR A N 1
ATOM 724 C CA . TYR A 1 89 ? 14.039 23.766 7.848 1 71.56 89 TYR A CA 1
ATOM 725 C C . TYR A 1 89 ? 15.102 23.734 8.938 1 71.56 89 TYR A C 1
ATOM 727 O O . TYR A 1 89 ? 14.906 24.281 10.023 1 71.56 89 TYR A O 1
ATOM 735 N N . SER A 1 90 ? 16.25 23.141 8.656 1 72.12 90 SER A N 1
ATOM 736 C CA . SER A 1 90 ? 17.344 22.984 9.617 1 72.12 90 SER A CA 1
ATOM 737 C C . SER A 1 90 ? 16.859 22.297 10.891 1 72.12 90 SER A C 1
ATOM 739 O O . SER A 1 90 ? 17.375 22.578 11.977 1 72.12 90 SER A O 1
ATOM 741 N N . LYS A 1 91 ? 15.766 21.703 10.727 1 68.88 91 LYS A N 1
ATOM 742 C CA . LYS A 1 91 ? 15.203 20.922 11.828 1 68.88 91 LYS A CA 1
ATOM 743 C C . LYS A 1 91 ? 14.797 19.531 11.359 1 68.88 91 LYS A C 1
ATOM 745 O O . LYS A 1 91 ? 14.258 19.359 10.266 1 68.88 91 LYS A O 1
ATOM 750 N N . ARG A 1 92 ? 15.117 18.562 12.188 1 64.56 92 ARG A N 1
ATOM 751 C CA . ARG A 1 92 ? 14.719 17.188 11.867 1 64.56 92 ARG A CA 1
ATOM 752 C C . ARG A 1 92 ? 13.289 16.906 12.328 1 64.56 92 ARG A C 1
ATOM 754 O O . ARG A 1 92 ? 12.852 17.438 13.352 1 64.56 92 ARG A O 1
ATOM 761 N N . PRO A 1 93 ? 12.617 16.234 11.484 1 62.31 93 PRO A N 1
ATOM 762 C CA . PRO A 1 93 ? 11.281 15.852 11.953 1 62.31 93 PRO A CA 1
ATOM 763 C C . PRO A 1 93 ? 11.312 15.172 13.32 1 62.31 93 PRO A C 1
ATOM 765 O O . PRO A 1 93 ? 12.281 14.492 13.656 1 62.31 93 PRO A O 1
ATOM 768 N N . ALA A 1 94 ? 10.414 15.656 14.258 1 62.03 94 ALA A N 1
ATOM 769 C CA . ALA A 1 94 ? 10.266 14.977 15.539 1 62.03 94 ALA A CA 1
ATOM 770 C C . ALA A 1 94 ? 9.758 13.547 15.352 1 62.03 94 ALA A C 1
ATOM 772 O O . ALA A 1 94 ? 8.891 13.305 14.508 1 62.03 94 ALA A O 1
ATOM 773 N N . ARG A 1 95 ? 10.586 12.625 15.703 1 53.59 95 ARG A N 1
ATOM 774 C CA . ARG A 1 95 ? 10.188 11.227 15.602 1 53.59 95 ARG A CA 1
ATOM 775 C C . ARG A 1 95 ? 9.195 10.859 16.703 1 53.59 95 ARG A C 1
ATOM 777 O O . ARG A 1 95 ? 9.508 11 17.891 1 53.59 95 ARG A O 1
ATOM 784 N N . SER A 1 96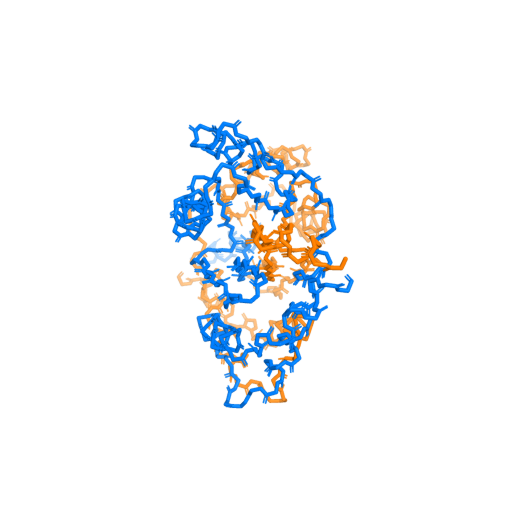 ? 8.055 11.516 16.781 1 52.5 96 SER A N 1
ATOM 785 C CA . SER A 1 96 ? 7.109 11.062 17.797 1 52.5 96 SER A CA 1
ATOM 786 C C . SER A 1 96 ? 6.223 9.938 17.266 1 52.5 96 SER A C 1
ATOM 788 O O . SER A 1 96 ? 5.574 10.086 16.234 1 52.5 96 SER A O 1
ATOM 790 N N . PRO A 1 97 ? 6.391 8.797 17.875 1 54.19 97 PRO A N 1
ATOM 791 C CA . PRO A 1 97 ? 5.672 7.566 17.531 1 54.19 97 PRO A CA 1
ATOM 792 C C . PRO A 1 97 ? 4.156 7.73 17.594 1 54.19 97 PRO A C 1
ATOM 794 O O . PRO A 1 97 ? 3.418 6.852 17.141 1 54.19 97 PRO A O 1
ATOM 797 N N . ASP A 1 98 ? 3.58 8.836 18.062 1 60.5 98 ASP A N 1
ATOM 798 C CA . ASP A 1 98 ? 2.156 8.648 18.328 1 60.5 98 ASP A CA 1
ATOM 799 C C . ASP A 1 98 ? 1.307 9.156 17.172 1 60.5 98 ASP A C 1
ATOM 801 O O . ASP A 1 98 ? 0.934 10.328 17.141 1 60.5 98 ASP A O 1
ATOM 805 N N . LEU A 1 99 ? 1.34 8.57 16.141 1 73.19 99 LEU A N 1
ATOM 806 C CA . LEU A 1 99 ? 0.498 8.945 15.008 1 73.19 99 LEU A CA 1
ATOM 807 C C . LEU A 1 99 ? -0.909 8.375 15.172 1 73.19 99 LEU A C 1
ATOM 809 O O . LEU A 1 99 ? -1.589 8.102 14.18 1 73.19 99 LEU A O 1
ATOM 813 N N . LYS A 1 100 ? -1.319 8.289 16.547 1 80.31 100 LYS A N 1
ATOM 814 C CA . LYS A 1 100 ? -2.662 7.801 16.844 1 80.31 100 LYS A CA 1
ATOM 815 C C . LYS A 1 100 ? -3.725 8.648 16.156 1 80.31 100 LYS A C 1
ATOM 817 O O . LYS A 1 100 ? -4.707 8.125 15.625 1 80.31 100 LYS A O 1
ATOM 822 N N . PRO A 1 101 ? -3.543 10.023 16.094 1 84.38 101 PRO A N 1
ATOM 823 C CA . PRO A 1 101 ? -4.578 10.836 15.445 1 84.38 101 PRO A CA 1
ATOM 824 C C . PRO A 1 101 ? -4.805 10.453 13.984 1 84.38 101 PRO A C 1
ATOM 826 O O . PRO A 1 101 ? -5.945 10.43 13.516 1 84.38 101 PRO A O 1
ATOM 829 N N . THR A 1 102 ? -3.676 10.211 13.297 1 85.81 102 THR A N 1
ATOM 830 C CA . THR A 1 102 ? -3.832 9.812 11.898 1 85.81 102 THR A CA 1
ATOM 831 C C . THR A 1 102 ? -4.551 8.469 11.797 1 85.81 102 THR A C 1
ATOM 833 O O . THR A 1 102 ? -5.316 8.234 10.859 1 85.81 102 THR A O 1
ATOM 836 N N . GLN A 1 103 ? -4.293 7.613 12.773 1 80.12 103 GLN A N 1
ATOM 837 C CA . GLN A 1 103 ? -4.977 6.324 12.805 1 80.12 103 GLN A CA 1
ATOM 838 C C . GLN A 1 103 ? -6.473 6.5 13.031 1 80.12 103 GLN A C 1
ATOM 840 O O . GLN A 1 103 ? -7.285 5.793 12.438 1 80.12 103 GLN A O 1
ATOM 845 N N . TYR A 1 104 ? -6.828 7.434 13.875 1 83.38 104 TYR A N 1
ATOM 846 C CA . TYR A 1 104 ? -8.242 7.715 14.109 1 83.38 104 TYR A CA 1
ATOM 847 C C . TYR A 1 104 ? -8.914 8.242 12.844 1 83.38 104 TYR A C 1
ATOM 849 O O . TYR A 1 104 ? -10.055 7.883 12.547 1 83.38 104 TYR A O 1
ATOM 857 N N . VAL A 1 105 ? -8.234 9.047 12.188 1 83.19 105 VAL A N 1
ATOM 858 C CA . VAL A 1 105 ? -8.766 9.594 10.945 1 83.19 105 VAL A CA 1
ATOM 859 C C . VAL A 1 105 ? -9 8.461 9.938 1 83.19 105 VAL A C 1
ATOM 861 O O . VAL A 1 105 ? -10.055 8.398 9.305 1 83.19 105 VAL A O 1
ATOM 864 N N . TRP A 1 106 ? -8.055 7.574 9.93 1 78.19 106 TRP A N 1
ATOM 865 C CA . TRP A 1 106 ? -8.18 6.445 9.008 1 78.19 106 TRP A CA 1
ATOM 866 C C . TRP A 1 106 ? -9.352 5.555 9.391 1 78.19 106 TRP A C 1
ATOM 868 O O . TRP A 1 106 ? -10.094 5.086 8.523 1 78.19 106 TRP A O 1
ATOM 878 N N . ASP A 1 107 ? -9.438 5.355 10.578 1 76.06 107 ASP A N 1
ATOM 879 C CA . ASP A 1 107 ? -10.547 4.531 11.055 1 76.06 107 ASP A CA 1
ATOM 880 C C . ASP A 1 107 ? -11.891 5.176 10.711 1 76.06 107 ASP A C 1
ATOM 882 O O . ASP A 1 107 ? -12.828 4.488 10.32 1 76.06 107 ASP A O 1
ATOM 886 N N . ALA A 1 108 ? -11.922 6.438 10.891 1 77.81 108 ALA A N 1
ATOM 887 C CA . ALA A 1 108 ? -13.148 7.176 10.586 1 77.81 108 ALA A CA 1
ATOM 888 C C . ALA A 1 108 ? -13.461 7.117 9.094 1 77.81 108 ALA A C 1
ATOM 890 O O . ALA A 1 108 ? -14.625 6.988 8.703 1 77.81 108 ALA A O 1
ATOM 891 N N . GLN A 1 109 ? -12.469 7.164 8.312 1 73.06 109 GLN A N 1
ATOM 892 C CA . GLN A 1 109 ? -12.641 7.113 6.863 1 73.06 109 GLN A CA 1
ATOM 893 C C . GLN A 1 109 ? -13.102 5.73 6.41 1 73.06 109 GLN A C 1
ATOM 895 O O . GLN A 1 109 ? -13.938 5.613 5.512 1 73.06 109 GLN A O 1
ATOM 900 N N . GLY A 1 110 ? -12.406 4.777 6.961 1 66.25 110 GLY A N 1
ATOM 901 C CA . GLY A 1 110 ? -12.844 3.424 6.652 1 66.25 110 GLY A CA 1
ATOM 902 C C . GLY A 1 110 ? -14.32 3.195 6.918 1 66.25 110 GLY A C 1
ATOM 903 O O . GLY A 1 110 ? -15 2.521 6.141 1 66.25 110 GLY A O 1
ATOM 904 N N . ARG A 1 111 ? -14.758 3.867 7.871 1 66.44 111 ARG A N 1
ATOM 905 C CA . ARG A 1 111 ? -16.172 3.74 8.219 1 66.44 111 ARG A CA 1
ATOM 906 C C . ARG A 1 111 ? -17.047 4.441 7.191 1 66.44 111 ARG A C 1
ATOM 908 O O . ARG A 1 111 ? -18.141 3.957 6.859 1 66.44 111 ARG A O 1
ATOM 915 N N . THR A 1 112 ? -16.578 5.59 6.707 1 64.5 112 THR A N 1
ATOM 916 C CA . THR A 1 112 ? -17.344 6.363 5.742 1 64.5 112 THR A CA 1
ATOM 917 C C . THR A 1 112 ? -17.375 5.656 4.391 1 64.5 112 THR A C 1
ATOM 919 O O . THR A 1 112 ? -18.422 5.633 3.723 1 64.5 112 THR A O 1
ATOM 922 N N . ILE A 1 113 ? -16.297 5.164 4.008 1 61.72 113 ILE A N 1
ATOM 923 C CA . ILE A 1 113 ? -16.219 4.465 2.729 1 61.72 113 ILE A CA 1
ATOM 924 C C . ILE A 1 113 ? -17.109 3.227 2.762 1 61.72 113 ILE A C 1
ATOM 926 O O . ILE A 1 113 ? -17.75 2.887 1.761 1 61.72 113 ILE A O 1
ATOM 930 N N . ALA A 1 114 ? -17.125 2.738 3.861 1 58.53 114 ALA A N 1
ATOM 931 C CA . ALA A 1 114 ? -17.969 1.551 4.027 1 58.53 114 ALA A CA 1
ATOM 932 C C . ALA A 1 114 ? -19.438 1.877 3.789 1 58.53 114 ALA A C 1
ATOM 934 O O . ALA A 1 114 ? -20.203 1.013 3.369 1 58.53 114 ALA A O 1
ATOM 935 N N . ARG A 1 115 ? -19.656 3.236 3.82 1 59.25 115 ARG A N 1
ATOM 936 C CA . ARG A 1 115 ? -21.047 3.66 3.688 1 59.25 115 ARG A CA 1
ATOM 937 C C . ARG A 1 115 ? -21.344 4.133 2.27 1 59.25 115 ARG A C 1
ATOM 939 O O . ARG A 1 115 ? -22.5 4.332 1.903 1 59.25 115 ARG A O 1
ATOM 946 N N . HIS A 1 116 ? -20.312 4.492 1.535 1 55.78 116 HIS A N 1
ATOM 947 C CA . HIS A 1 116 ? -20.516 5.082 0.217 1 55.78 116 HIS A CA 1
ATOM 948 C C . HIS A 1 116 ? -21.047 4.055 -0.773 1 55.78 116 HIS A C 1
ATOM 950 O O . HIS A 1 116 ? -20.594 2.908 -0.793 1 55.78 116 HIS A O 1
ATOM 956 N N . GLN A 1 117 ? -22.203 4.457 -1.42 1 54.94 117 GLN A N 1
ATOM 957 C CA . GLN A 1 117 ? -22.828 3.863 -2.598 1 54.94 117 GLN A CA 1
ATOM 958 C C . GLN A 1 117 ? -22.656 4.766 -3.818 1 54.94 117 GLN A C 1
ATOM 960 O O . GLN A 1 117 ? -22.688 5.992 -3.695 1 54.94 117 GLN A O 1
ATOM 965 N N . PRO A 1 118 ? -22.375 4.449 -5 1 52.56 118 PRO A N 1
ATOM 966 C CA . PRO A 1 118 ? -21.969 3.111 -5.441 1 52.56 118 PRO A CA 1
ATOM 967 C C . PRO A 1 118 ? -20.531 2.777 -5.062 1 52.56 118 PRO A C 1
ATOM 969 O O . PRO A 1 118 ? -19.719 3.68 -4.859 1 52.56 118 PRO A O 1
ATOM 972 N N . TYR A 1 119 ? -20.125 1.531 -4.902 1 50.69 119 TYR A N 1
ATOM 973 C CA . TYR A 1 119 ? -18.859 1.009 -4.43 1 50.69 119 TYR A CA 1
ATOM 974 C C . TYR A 1 119 ? -17.766 1.229 -5.461 1 50.69 119 TYR A C 1
ATOM 976 O O . TYR A 1 119 ? -18.016 1.231 -6.668 1 50.69 119 TYR A O 1
ATOM 984 N N . ASP A 1 120 ? -16.531 1.586 -5.156 1 57.53 120 ASP A N 1
ATOM 985 C CA . ASP A 1 120 ? -15.344 1.783 -5.984 1 57.53 120 ASP A CA 1
ATOM 986 C C . ASP A 1 120 ? -14.984 0.506 -6.742 1 57.53 120 ASP A C 1
ATOM 988 O O . ASP A 1 120 ? -15.07 -0.593 -6.191 1 57.53 120 ASP A O 1
ATOM 992 N N . ARG A 1 121 ? -14.93 0.597 -8.102 1 53.25 121 ARG A N 1
ATOM 993 C CA . ARG A 1 121 ? -14.773 -0.547 -8.992 1 53.25 121 ARG A CA 1
ATOM 994 C C . ARG A 1 121 ? -13.305 -0.868 -9.227 1 53.25 121 ARG A C 1
ATOM 996 O O . ARG A 1 121 ? -12.961 -1.975 -9.648 1 53.25 121 ARG A O 1
ATOM 1003 N N . THR A 1 122 ? -12.594 -0.047 -9.102 1 60.91 122 THR A N 1
ATOM 1004 C CA . THR A 1 122 ? -11.164 -0.146 -9.383 1 60.91 122 THR A CA 1
ATOM 1005 C C . THR A 1 122 ? -10.352 0.528 -8.281 1 60.91 122 THR A C 1
ATOM 1007 O O . THR A 1 122 ? -10.898 1.245 -7.445 1 60.91 122 THR A O 1
ATOM 1010 N N . PHE A 1 123 ? -9.156 0.023 -8.281 1 61.66 123 PHE A N 1
ATOM 1011 C CA . PHE A 1 123 ? -8.266 0.734 -7.371 1 61.66 123 PHE A CA 1
ATOM 1012 C C . PHE A 1 123 ? -8.336 2.238 -7.609 1 61.66 123 PHE A C 1
ATOM 1014 O O . PHE A 1 123 ? -8.242 3.027 -6.664 1 61.66 123 PHE A O 1
ATOM 1021 N N . SER A 1 124 ? -8.492 2.488 -8.836 1 67.06 124 SER A N 1
ATOM 1022 C CA . SER A 1 124 ? -8.617 3.904 -9.164 1 67.06 124 SER A CA 1
ATOM 1023 C C . SER A 1 124 ? -9.883 4.5 -8.539 1 67.06 124 SER A C 1
ATOM 1025 O O . SER A 1 124 ? -9.852 5.602 -7.988 1 67.06 124 SER A O 1
ATOM 1027 N N . ASP A 1 125 ? -10.914 3.766 -8.625 1 68.81 125 ASP A N 1
ATOM 1028 C CA . ASP A 1 125 ? -12.156 4.223 -8.023 1 68.81 125 ASP A CA 1
ATOM 1029 C C . ASP A 1 125 ? -12.031 4.324 -6.504 1 68.81 125 ASP A C 1
ATOM 1031 O O . ASP A 1 125 ? -12.547 5.262 -5.895 1 68.81 125 ASP A O 1
ATOM 1035 N N . LEU A 1 126 ? -11.391 3.303 -6.008 1 68.88 126 LEU A N 1
ATOM 1036 C CA . LEU A 1 126 ? -11.164 3.312 -4.566 1 68.88 126 LEU A CA 1
ATOM 1037 C C . LEU A 1 126 ? -10.367 4.543 -4.148 1 68.88 126 LEU A C 1
ATOM 1039 O O . LEU A 1 126 ? -10.711 5.207 -3.168 1 68.88 126 LEU A O 1
ATOM 1043 N N . LYS A 1 127 ? -9.391 4.664 -4.883 1 72.31 127 LYS A N 1
ATOM 1044 C CA . LYS A 1 127 ? -8.555 5.832 -4.613 1 72.31 127 LYS A CA 1
ATOM 1045 C C . LYS A 1 127 ? -9.383 7.113 -4.656 1 72.31 127 LYS A C 1
ATOM 1047 O O . LYS A 1 127 ? -9.281 7.957 -3.762 1 72.31 127 LYS A O 1
ATOM 1052 N N . SER A 1 128 ? -10.148 7.23 -5.652 1 76 128 SER A N 1
ATOM 1053 C CA . SER A 1 128 ? -10.969 8.422 -5.816 1 76 128 SER A CA 1
ATOM 1054 C C . SER A 1 128 ? -11.984 8.562 -4.684 1 76 128 SER A C 1
ATOM 1056 O O . SER A 1 128 ? -12.211 9.656 -4.176 1 76 128 SER A O 1
ATOM 1058 N N . SER A 1 129 ? -12.562 7.457 -4.371 1 72.94 129 SER A N 1
ATOM 1059 C CA . SER A 1 129 ? -13.539 7.473 -3.293 1 72.94 129 SER A CA 1
ATOM 1060 C C . SER A 1 129 ? -12.898 7.855 -1.965 1 72.94 129 SER A C 1
ATOM 1062 O O . SER A 1 129 ? -13.477 8.609 -1.18 1 72.94 129 SER A O 1
ATOM 1064 N N . LEU A 1 130 ? -11.766 7.316 -1.754 1 73.31 130 LEU A N 1
ATOM 1065 C CA . LEU A 1 130 ? -11.047 7.637 -0.527 1 73.31 130 LEU A CA 1
ATOM 1066 C C . LEU A 1 130 ? -10.719 9.125 -0.46 1 73.31 130 LEU A C 1
ATOM 1068 O O . LEU A 1 130 ? -10.883 9.758 0.588 1 73.31 130 LEU A O 1
ATOM 1072 N N . LEU A 1 131 ? -10.289 9.609 -1.548 1 76.81 131 LEU A N 1
ATOM 1073 C CA . LEU A 1 131 ? -9.961 11.031 -1.616 1 76.81 131 LEU A CA 1
ATOM 1074 C C . LEU A 1 131 ? -11.195 11.883 -1.341 1 76.81 131 LEU A C 1
ATOM 1076 O O . LEU A 1 131 ? -11.117 12.867 -0.604 1 76.81 131 LEU A O 1
ATOM 1080 N N . GLU A 1 132 ? -12.281 11.516 -1.936 1 77.31 132 GLU A N 1
ATOM 1081 C CA . GLU A 1 132 ? -13.531 12.258 -1.763 1 77.31 132 GLU A CA 1
ATOM 1082 C C . GLU A 1 132 ? -14.008 12.203 -0.316 1 77.31 132 GLU A C 1
ATOM 1084 O O . GLU A 1 132 ? -14.414 13.219 0.251 1 77.31 132 GLU A O 1
ATOM 1089 N N . GLU A 1 133 ? -13.953 11.078 0.281 1 73.31 133 GLU A N 1
ATOM 1090 C CA . GLU A 1 133 ? -14.43 10.898 1.65 1 73.31 133 GLU A CA 1
ATOM 1091 C C . GLU A 1 133 ? -13.555 11.672 2.639 1 73.31 133 GLU A C 1
ATOM 1093 O O . GLU A 1 133 ? -14.062 12.219 3.623 1 73.31 133 GLU A O 1
ATOM 1098 N N . MET A 1 134 ? -12.312 11.602 2.396 1 71.5 134 MET A N 1
ATOM 1099 C CA . MET A 1 134 ? -11.391 12.312 3.285 1 71.5 134 MET A CA 1
ATOM 1100 C C . MET A 1 134 ? -11.648 13.812 3.248 1 71.5 134 MET A C 1
ATOM 1102 O O . MET A 1 134 ? -11.531 14.5 4.266 1 71.5 134 MET A O 1
ATOM 1106 N N . ASP A 1 135 ? -12.031 14.188 2.061 1 73.88 135 ASP A N 1
ATOM 1107 C CA . ASP A 1 135 ? -12.336 15.609 1.906 1 73.88 135 ASP A CA 1
ATOM 1108 C C . ASP A 1 135 ? -13.609 15.984 2.674 1 73.88 135 ASP A C 1
ATOM 1110 O O . ASP A 1 135 ? -13.797 17.141 3.041 1 73.88 135 ASP A O 1
ATOM 1114 N N . LEU A 1 136 ? -14.445 15.008 2.949 1 77.94 136 LEU A N 1
ATOM 1115 C CA . LEU A 1 136 ? -15.734 15.281 3.574 1 77.94 136 LEU A CA 1
ATOM 1116 C C . LEU A 1 136 ? -15.641 15.156 5.09 1 77.94 136 LEU A C 1
ATOM 1118 O O . LEU A 1 136 ? -16.594 15.477 5.805 1 77.94 136 LEU A O 1
ATOM 1122 N N . LEU A 1 137 ? -14.602 14.727 5.645 1 82.19 137 LEU A N 1
ATOM 1123 C CA . LEU A 1 137 ? -14.453 14.609 7.094 1 82.19 137 LEU A CA 1
ATOM 1124 C C . LEU A 1 137 ? -14.461 15.984 7.754 1 82.19 137 LEU A C 1
ATOM 1126 O O . LEU A 1 137 ? -13.664 16.844 7.398 1 82.19 137 LEU A O 1
ATOM 1130 N N . PRO A 1 138 ? -15.367 16.172 8.695 1 87.44 138 PRO A N 1
ATOM 1131 C CA . PRO A 1 138 ? -15.438 17.5 9.32 1 87.44 138 PRO A CA 1
ATOM 1132 C C . PRO A 1 138 ? -14.156 17.859 10.07 1 87.44 138 PRO A C 1
ATOM 1134 O O . PRO A 1 138 ? -13.578 17.016 10.758 1 87.44 138 PRO A O 1
ATOM 1137 N N . GLN A 1 139 ? -13.812 19.078 9.914 1 88.62 139 GLN A N 1
ATOM 1138 C CA . GLN A 1 139 ? -12.609 19.578 10.578 1 88.62 139 GLN A CA 1
ATOM 1139 C C . GLN A 1 139 ? -12.727 19.438 12.094 1 88.62 139 GLN A C 1
ATOM 1141 O O . GLN A 1 139 ? -11.727 19.188 12.781 1 88.62 139 GLN A O 1
ATOM 1146 N N . SER A 1 140 ? -13.922 19.625 12.547 1 90.62 140 SER A N 1
ATOM 1147 C CA . SER A 1 140 ? -14.133 19.516 13.984 1 90.62 140 SER A CA 1
ATOM 1148 C C . SER A 1 140 ? -13.758 18.125 14.5 1 90.62 140 SER A C 1
ATOM 1150 O O . SER A 1 140 ? -13.211 17.984 15.594 1 90.62 140 SER A O 1
ATOM 1152 N N . LEU A 1 141 ? -14.062 17.156 13.719 1 89.56 141 LEU A N 1
ATOM 1153 C CA . LEU A 1 141 ? -13.719 15.789 14.094 1 89.56 141 LEU A CA 1
ATOM 1154 C C . LEU A 1 141 ? -12.211 15.57 14.062 1 89.56 141 LEU A C 1
ATOM 1156 O O . LEU A 1 141 ? -11.648 14.953 14.969 1 89.56 141 LEU A O 1
ATOM 1160 N N . ILE A 1 142 ? -11.562 16.062 13.102 1 88.94 142 ILE A N 1
ATOM 1161 C CA . ILE A 1 142 ? -10.109 15.961 12.984 1 88.94 142 ILE A CA 1
ATOM 1162 C C . ILE A 1 142 ? -9.445 16.641 14.18 1 88.94 142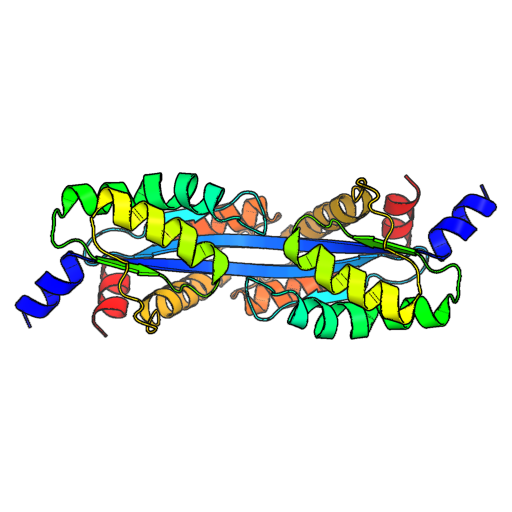 ILE A C 1
ATOM 1164 O O . ILE A 1 142 ? -8.5 16.094 14.766 1 88.94 142 ILE A O 1
ATOM 1168 N N . ASN A 1 143 ? -10 17.844 14.492 1 90.94 143 ASN A N 1
ATOM 1169 C CA . ASN A 1 143 ? -9.477 18.547 15.656 1 90.94 143 ASN A CA 1
ATOM 1170 C C . ASN A 1 143 ? -9.594 17.719 16.922 1 90.94 143 ASN A C 1
ATOM 1172 O O . ASN A 1 143 ? -8.688 17.719 17.766 1 90.94 143 ASN A O 1
ATOM 1176 N N . LYS A 1 144 ? -10.68 17.047 17.016 1 90.56 144 LYS A N 1
ATOM 1177 C CA . LYS A 1 144 ? -10.898 16.188 18.188 1 90.56 144 LYS A CA 1
ATOM 1178 C C . LYS A 1 144 ? -9.867 15.07 18.25 1 90.56 144 LYS A C 1
ATOM 1180 O O . LYS A 1 144 ? -9.359 14.742 19.328 1 90.56 144 LYS A O 1
ATOM 1185 N N . PHE A 1 145 ? -9.57 14.492 17.125 1 87.69 145 PHE A N 1
ATOM 1186 C CA . PHE A 1 145 ? -8.602 13.398 17.078 1 87.69 145 PHE A CA 1
ATOM 1187 C C . PHE A 1 145 ? -7.215 13.891 17.469 1 87.69 145 PHE A C 1
ATOM 1189 O O . PHE A 1 145 ? -6.445 13.148 18.094 1 87.69 145 PHE A O 1
ATOM 1196 N N . ILE A 1 146 ? -6.891 15.102 17.125 1 86.25 146 ILE A N 1
ATOM 1197 C CA . ILE A 1 146 ? -5.562 15.648 17.391 1 86.25 146 ILE A CA 1
ATOM 1198 C C . ILE A 1 146 ? -5.438 16.031 18.859 1 86.25 146 ILE A C 1
ATOM 1200 O O . ILE A 1 146 ? -4.383 15.844 19.469 1 86.25 146 ILE A O 1
ATOM 1204 N N . LEU A 1 147 ? -6.477 16.547 19.375 1 85.06 147 LEU A N 1
ATOM 1205 C CA . LEU A 1 147 ? -6.418 17.141 20.719 1 85.06 147 LEU A CA 1
ATOM 1206 C C . LEU A 1 147 ? -6.715 16.078 21.781 1 85.06 147 LEU A C 1
ATOM 1208 O O . LEU A 1 147 ? -6.551 16.344 22.969 1 85.06 147 LEU A O 1
ATOM 1212 N N . VAL A 1 148 ? -7.121 14.859 21.297 1 72.75 148 VAL A N 1
ATOM 1213 C CA . VAL A 1 148 ? -7.375 13.836 22.312 1 72.75 148 VAL A CA 1
ATOM 1214 C C . VAL A 1 148 ? -6.062 13.164 22.703 1 72.75 148 VAL A C 1
ATOM 1216 O O . VAL A 1 148 ? -5.184 12.961 21.859 1 72.75 148 VAL A O 1
ATOM 1219 N N . MET B 1 1 ? -3.799 25.125 28.062 1 34.84 1 MET B N 1
ATOM 1220 C CA . MET B 1 1 ? -4.902 24.797 27.156 1 34.84 1 MET B CA 1
ATOM 1221 C C . MET B 1 1 ? -4.75 25.516 25.828 1 34.84 1 MET B C 1
ATOM 1223 O O . MET B 1 1 ? -4.98 24.938 24.766 1 34.84 1 MET B O 1
ATOM 1227 N N . ALA B 1 2 ? -4.445 26.844 25.922 1 42.56 2 ALA B N 1
ATOM 1228 C CA . ALA B 1 2 ? -4.191 27.828 24.859 1 42.56 2 ALA B CA 1
ATOM 1229 C C . ALA B 1 2 ? -2.893 27.5 24.125 1 42.56 2 ALA B C 1
ATOM 1231 O O . ALA B 1 2 ? -2.846 27.531 22.891 1 42.56 2 ALA B O 1
ATOM 1232 N N . TRP B 1 3 ? -1.989 27.297 24.797 1 45.34 3 TRP B N 1
ATOM 1233 C CA . TRP B 1 3 ? -0.61 27.047 24.391 1 45.34 3 TRP B CA 1
ATOM 1234 C C . TRP B 1 3 ? -0.502 25.75 23.594 1 45.34 3 TRP B C 1
ATOM 1236 O O . TRP B 1 3 ? 0.26 25.672 22.625 1 45.34 3 TRP B O 1
ATOM 1246 N N . GLU B 1 4 ? -1.349 24.75 24.047 1 54.28 4 GLU B N 1
ATOM 1247 C CA . GLU B 1 4 ? -1.435 23.406 23.469 1 54.28 4 GLU B CA 1
ATOM 1248 C C . GLU B 1 4 ? -1.984 23.453 22.047 1 54.28 4 GLU B C 1
ATOM 1250 O O . GLU B 1 4 ? -1.503 22.75 21.156 1 54.28 4 GLU B O 1
ATOM 1255 N N . LYS B 1 5 ? -2.902 24.484 22 1 57.41 5 LYS B N 1
ATOM 1256 C CA . LYS B 1 5 ? -3.457 24.75 20.672 1 57.41 5 LYS B CA 1
ATOM 1257 C C . LYS B 1 5 ? -2.393 25.312 19.75 1 57.41 5 LYS B C 1
ATOM 1259 O O . LYS B 1 5 ? -2.338 24.953 18.562 1 57.41 5 LYS B O 1
ATOM 1264 N N . SER B 1 6 ? -1.443 26.203 20.422 1 69.75 6 SER B N 1
ATOM 1265 C CA . SER B 1 6 ? -0.426 26.875 19.625 1 69.75 6 SER B CA 1
ATOM 1266 C C . SER B 1 6 ? 0.602 25.875 19.094 1 69.75 6 SER B C 1
ATOM 1268 O O . SER B 1 6 ? 1 25.953 17.922 1 69.75 6 SER B O 1
ATOM 1270 N N . TYR B 1 7 ? 0.784 24.875 20 1 79.75 7 TYR B N 1
ATOM 1271 C CA . TYR B 1 7 ? 1.787 23.891 19.609 1 79.75 7 TYR B CA 1
ATOM 1272 C C . TYR B 1 7 ? 1.299 23.047 18.438 1 79.75 7 TYR B C 1
ATOM 1274 O O . TYR B 1 7 ? 2.031 22.828 17.469 1 79.75 7 TYR B O 1
ATOM 1282 N N . TRP B 1 8 ? -0.004 22.734 18.516 1 82.69 8 TRP B N 1
ATOM 1283 C CA . TRP B 1 8 ? -0.563 21.859 17.5 1 82.69 8 TRP B CA 1
ATOM 1284 C C . TRP B 1 8 ? -0.765 22.609 16.188 1 82.69 8 TRP B C 1
ATOM 1286 O O . TRP B 1 8 ? -0.79 22 15.109 1 82.69 8 TRP B O 1
ATOM 1296 N N . SER B 1 9 ? -0.885 23.875 16.344 1 85.06 9 SER B N 1
ATOM 1297 C CA . SER B 1 9 ? -1.125 24.672 15.148 1 85.06 9 SER B CA 1
ATOM 1298 C C . SER B 1 9 ? 0.144 24.812 14.312 1 85.06 9 SER B C 1
ATOM 1300 O O . SER B 1 9 ? 0.092 25.25 13.164 1 85.06 9 SER B O 1
ATOM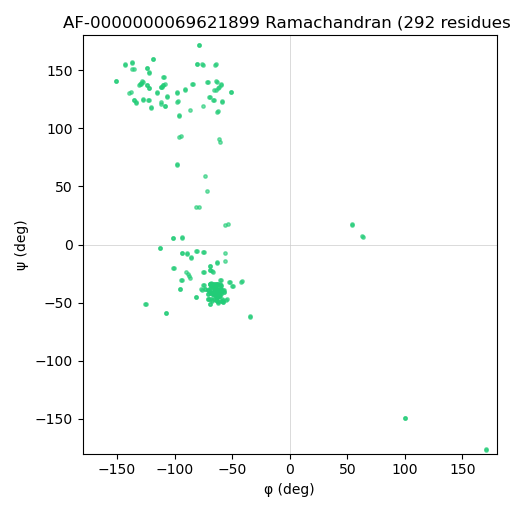 1302 N N . LEU B 1 10 ? 1.239 24.328 14.859 1 85.25 10 LEU B N 1
ATOM 1303 C CA . LEU B 1 10 ? 2.527 24.453 14.188 1 85.25 10 LEU B CA 1
ATOM 1304 C C . LEU B 1 10 ? 2.92 23.156 13.508 1 85.25 10 LEU B C 1
ATOM 1306 O O . LEU B 1 10 ? 3.994 23.062 12.906 1 85.25 10 LEU B O 1
ATOM 1310 N N . MET B 1 11 ? 1.938 22.25 13.578 1 85 11 MET B N 1
ATOM 1311 C CA . MET B 1 11 ? 2.396 20.906 13.234 1 85 11 MET B CA 1
ATOM 1312 C C . MET B 1 11 ? 1.509 20.281 12.164 1 85 11 MET B C 1
ATOM 1314 O O . MET B 1 11 ? 0.289 20.453 12.18 1 85 11 MET B O 1
ATOM 1318 N N . ILE B 1 12 ? 2.158 19.594 11.266 1 85.81 12 ILE B N 1
ATOM 1319 C CA . ILE B 1 12 ? 1.452 18.656 10.406 1 85.81 12 ILE B CA 1
ATOM 1320 C C . ILE B 1 12 ? 1.766 17.234 10.844 1 85.81 12 ILE B C 1
ATOM 1322 O O . ILE B 1 12 ? 2.926 16.891 11.086 1 85.81 12 ILE B O 1
ATOM 1326 N N . LEU B 1 13 ? 0.735 16.422 11.078 1 85.19 13 LEU B N 1
ATOM 1327 C CA . LEU B 1 13 ? 0.867 14.984 11.32 1 85.19 13 LEU B CA 1
ATOM 1328 C C . LEU B 1 13 ? 0.63 14.195 10.031 1 85.19 13 LEU B C 1
ATOM 1330 O O . LEU B 1 13 ? -0.48 14.195 9.492 1 85.19 13 LEU B O 1
ATOM 1334 N N . GLY B 1 14 ? 1.687 13.609 9.531 1 84.06 14 GLY B N 1
ATOM 1335 C CA . GLY B 1 14 ? 1.608 12.859 8.281 1 84.06 14 GLY B CA 1
ATOM 1336 C C . GLY B 1 14 ? 1.727 11.359 8.484 1 84.06 14 GLY B C 1
ATOM 1337 O O . GLY B 1 14 ? 2.484 10.898 9.336 1 84.06 14 GLY B O 1
ATOM 1338 N N . ASP B 1 15 ? 0.961 10.594 7.641 1 82.44 15 ASP B N 1
ATOM 1339 C CA . ASP B 1 15 ? 1.025 9.133 7.711 1 82.44 15 ASP B CA 1
ATOM 1340 C C . ASP B 1 15 ? 0.735 8.508 6.352 1 82.44 15 ASP B C 1
ATOM 1342 O O . ASP B 1 15 ? -0.074 9.023 5.578 1 82.44 15 ASP B O 1
ATOM 1346 N N . LEU B 1 16 ? 1.536 7.445 6.129 1 80.5 16 LEU B N 1
ATOM 1347 C CA . LEU B 1 16 ? 1.233 6.602 4.98 1 80.5 16 LEU B CA 1
ATOM 1348 C C . LEU B 1 16 ? 0.298 5.461 5.371 1 80.5 16 LEU B C 1
ATOM 1350 O O . LEU B 1 16 ? 0.467 4.852 6.43 1 80.5 16 LEU B O 1
ATOM 1354 N N . THR B 1 17 ? -0.684 5.297 4.555 1 76.44 17 THR B N 1
ATOM 1355 C CA . THR B 1 17 ? -1.592 4.18 4.793 1 76.44 17 THR B CA 1
ATOM 1356 C C . THR B 1 17 ? -2.053 3.568 3.475 1 76.44 17 THR B C 1
ATOM 1358 O O . THR B 1 17 ? -1.986 4.215 2.428 1 76.44 17 THR B O 1
ATOM 1361 N N . GLY B 1 18 ? -2.42 2.309 3.582 1 78.44 18 GLY B N 1
ATOM 1362 C CA . GLY B 1 18 ? -2.885 1.623 2.387 1 78.44 18 GLY B CA 1
ATOM 1363 C C . GLY B 1 18 ? -3.068 0.131 2.586 1 78.44 18 GLY B C 1
ATOM 1364 O O . GLY B 1 18 ? -3.059 -0.354 3.719 1 78.44 18 GLY B O 1
ATOM 1365 N N . VAL B 1 19 ? -3.414 -0.5 1.526 1 78.12 19 VAL B N 1
ATOM 1366 C CA . VAL B 1 19 ? -3.531 -1.953 1.463 1 78.12 19 VAL B CA 1
ATOM 1367 C C . VAL B 1 19 ? -2.494 -2.516 0.494 1 78.12 19 VAL B C 1
ATOM 1369 O O . VAL B 1 19 ? -2.273 -1.955 -0.583 1 78.12 19 VAL B O 1
ATOM 1372 N N . LEU B 1 20 ? -1.82 -3.492 1.004 1 82.75 20 LEU B N 1
ATOM 1373 C CA . LEU B 1 20 ? -0.836 -4.164 0.163 1 82.75 20 LEU B CA 1
ATOM 1374 C C . LEU B 1 20 ? -1.137 -5.656 0.06 1 82.75 20 LEU B C 1
ATOM 1376 O O . LEU B 1 20 ? -1.276 -6.336 1.079 1 82.75 20 LEU B O 1
ATOM 1380 N N . LEU B 1 21 ? -1.255 -6.027 -1.143 1 84.31 21 LEU B N 1
ATOM 1381 C CA . LEU B 1 21 ? -1.528 -7.434 -1.415 1 84.31 21 LEU B CA 1
ATOM 1382 C C . LEU B 1 21 ? -0.446 -8.039 -2.305 1 84.31 21 LEU B C 1
ATOM 1384 O O . LEU B 1 21 ? 0.102 -7.352 -3.172 1 84.31 21 LEU B O 1
ATOM 1388 N N . TRP B 1 22 ? -0.217 -9.328 -2.076 1 85.94 22 TRP B N 1
ATOM 1389 C CA . TRP B 1 22 ? 0.589 -10.109 -3.004 1 85.94 22 TRP B CA 1
ATOM 1390 C C . TRP B 1 22 ? -0.266 -11.148 -3.727 1 85.94 22 TRP B C 1
ATOM 1392 O O . TRP B 1 22 ? -1.11 -11.805 -3.111 1 85.94 22 TRP B O 1
ATOM 1402 N N . GLU B 1 23 ? -0.049 -11.234 -5.008 1 87.06 23 GLU B N 1
ATOM 1403 C CA . GLU B 1 23 ? -0.708 -12.273 -5.793 1 87.06 23 GLU B CA 1
ATOM 1404 C C . GLU B 1 23 ? 0.313 -13.148 -6.516 1 87.06 23 GLU B C 1
ATOM 1406 O O . GLU B 1 23 ? 1.327 -12.648 -7.008 1 87.06 23 GLU B O 1
ATOM 1411 N N . GLY B 1 24 ? 0.098 -14.398 -6.445 1 88.56 24 GLY B N 1
ATOM 1412 C CA . GLY B 1 24 ? 0.834 -15.375 -7.227 1 88.56 24 GLY B CA 1
ATOM 1413 C C . GLY B 1 24 ? -0.055 -16.203 -8.133 1 88.56 24 GLY B C 1
ATOM 1414 O O . GLY B 1 24 ? -1.005 -16.844 -7.676 1 88.56 24 GLY B O 1
ATOM 1415 N N . ILE B 1 25 ? 0.187 -16.078 -9.414 1 89.38 25 ILE B N 1
ATOM 1416 C CA . ILE B 1 25 ? -0.637 -16.844 -10.344 1 89.38 25 ILE B CA 1
ATOM 1417 C C . ILE B 1 25 ? 0.2 -17.938 -10.992 1 89.38 25 ILE B C 1
ATOM 1419 O O . ILE B 1 25 ? 1.387 -17.75 -11.266 1 89.38 25 ILE B O 1
ATOM 1423 N N . ILE B 1 26 ? -0.363 -19.078 -11.094 1 89.19 26 ILE B N 1
ATOM 1424 C CA . ILE B 1 26 ? 0.237 -20.266 -11.703 1 89.19 26 ILE B CA 1
ATOM 1425 C C . ILE B 1 26 ? -0.72 -20.859 -12.727 1 89.19 26 ILE B C 1
ATOM 1427 O O . ILE B 1 26 ? -1.929 -20.938 -12.492 1 89.19 26 ILE B O 1
ATOM 1431 N N . ILE B 1 27 ? -0.161 -21.234 -13.781 1 89.81 27 ILE B N 1
ATOM 1432 C CA . ILE B 1 27 ? -1.007 -21.859 -14.789 1 89.81 27 ILE B CA 1
ATOM 1433 C C . ILE B 1 27 ? -1.629 -23.125 -14.227 1 89.81 27 ILE B C 1
ATOM 1435 O O . ILE B 1 27 ? -0.958 -23.906 -13.539 1 89.81 27 ILE B O 1
ATOM 1439 N N . ASN B 1 28 ? -2.953 -23.297 -14.484 1 87.75 28 ASN B N 1
ATOM 1440 C CA . ASN B 1 28 ? -3.738 -24.484 -14.156 1 87.75 28 ASN B CA 1
ATOM 1441 C C . ASN B 1 28 ? -3.785 -24.719 -12.648 1 87.75 28 ASN B C 1
ATOM 1443 O O . ASN B 1 28 ? -4.074 -25.828 -12.203 1 87.75 28 ASN B O 1
ATOM 1447 N N . GLN B 1 29 ? -3.264 -23.781 -11.953 1 81.56 29 GLN B N 1
ATOM 1448 C CA . GLN B 1 29 ? -3.383 -23.828 -10.492 1 81.56 29 GLN B CA 1
ATOM 1449 C C . GLN B 1 29 ? -4.031 -22.562 -9.961 1 81.56 29 GLN B C 1
ATOM 1451 O O . GLN B 1 29 ? -4.086 -21.547 -10.656 1 81.56 29 GLN B O 1
ATOM 1456 N N . ASN B 1 30 ? -4.684 -22.594 -8.906 1 71.25 30 ASN B N 1
ATOM 1457 C CA . ASN B 1 30 ? -5.406 -21.438 -8.375 1 71.25 30 ASN B CA 1
ATOM 1458 C C . ASN B 1 30 ? -4.453 -20.312 -7.996 1 71.25 30 ASN B C 1
ATOM 1460 O O . ASN B 1 30 ? -3.248 -20.516 -7.871 1 71.25 30 ASN B O 1
ATOM 1464 N N . ILE B 1 31 ? -4.941 -19.125 -7.984 1 70.62 31 ILE B N 1
ATOM 1465 C CA . ILE B 1 31 ? -4.266 -17.906 -7.559 1 70.62 31 ILE B CA 1
ATOM 1466 C C . ILE B 1 31 ? -3.979 -17.969 -6.059 1 70.62 31 ILE B C 1
ATOM 1468 O O . ILE B 1 31 ? -4.777 -18.516 -5.293 1 70.62 31 ILE B O 1
ATOM 1472 N N . HIS B 1 32 ? -2.742 -17.625 -5.727 1 83.75 32 HIS B N 1
ATOM 1473 C CA . HIS B 1 32 ? -2.438 -17.391 -4.316 1 83.75 32 HIS B CA 1
ATOM 1474 C C . HIS B 1 32 ? -2.475 -15.906 -3.986 1 83.75 32 HIS B C 1
ATOM 1476 O O . HIS B 1 32 ? -1.958 -15.078 -4.746 1 83.75 32 HIS B O 1
ATOM 1482 N N . LEU B 1 33 ? -3.205 -15.695 -2.912 1 86.38 33 LEU B N 1
ATOM 1483 C CA . LEU B 1 33 ? -3.311 -14.312 -2.461 1 86.38 33 LEU B CA 1
ATOM 1484 C C . LEU B 1 33 ? -2.865 -14.18 -1.008 1 86.38 33 LEU B C 1
ATOM 1486 O O . LEU B 1 33 ? -3.166 -15.039 -0.18 1 86.38 33 LEU B O 1
ATOM 1490 N N . HIS B 1 34 ? -2.139 -13.148 -0.856 1 89.12 34 HIS B N 1
ATOM 1491 C CA . HIS B 1 34 ? -1.725 -12.828 0.503 1 89.12 34 HIS B CA 1
ATOM 1492 C C . HIS B 1 34 ? -1.931 -11.344 0.803 1 89.12 34 HIS B C 1
ATOM 1494 O O . HIS B 1 34 ? -1.434 -10.484 0.073 1 89.12 34 HIS B O 1
ATOM 1500 N N . ALA B 1 35 ? -2.727 -11.078 1.85 1 87.12 35 ALA B N 1
ATOM 1501 C CA . ALA B 1 35 ? -2.92 -9.711 2.311 1 87.12 35 ALA B CA 1
ATOM 1502 C C . ALA B 1 35 ? -2.008 -9.391 3.492 1 87.12 35 ALA B C 1
ATOM 1504 O O . ALA B 1 35 ? -2.035 -10.094 4.508 1 87.12 35 ALA B O 1
ATOM 1505 N N . PHE B 1 36 ? -1.213 -8.344 3.287 1 86.19 36 PHE B N 1
ATOM 1506 C CA . PHE B 1 36 ? -0.365 -7.93 4.398 1 86.19 36 PHE B CA 1
ATOM 1507 C C . PHE B 1 36 ? -1.153 -7.094 5.398 1 86.19 36 PHE B C 1
ATOM 1509 O O . PHE B 1 36 ? -2.141 -6.449 5.035 1 86.19 36 PHE B O 1
ATOM 1516 N N . ASP B 1 37 ? -0.708 -7.086 6.605 1 82.56 37 ASP B N 1
ATOM 1517 C CA . ASP B 1 37 ? -1.391 -6.309 7.637 1 82.56 37 ASP B CA 1
ATOM 1518 C C . ASP B 1 37 ? -0.902 -4.863 7.648 1 82.56 37 ASP B C 1
ATOM 1520 O O . ASP B 1 37 ? -1.48 -4.012 8.328 1 82.56 37 ASP B O 1
ATOM 1524 N N . THR B 1 38 ? 0.213 -4.598 6.91 1 78.25 38 THR B N 1
ATOM 1525 C CA . THR B 1 38 ? 0.754 -3.248 6.793 1 78.25 38 THR B CA 1
ATOM 1526 C C . THR B 1 38 ? 0.74 -2.785 5.34 1 78.25 38 THR B C 1
ATOM 1528 O O . THR B 1 38 ? 0.62 -3.604 4.422 1 78.25 38 THR B O 1
ATOM 1531 N N . SER B 1 39 ? 0.8 -1.469 5.215 1 77.56 39 SER B N 1
ATOM 1532 C CA . SER B 1 39 ? 0.788 -0.907 3.869 1 77.56 39 SER B CA 1
ATOM 1533 C C . SER B 1 39 ? 2.172 -0.975 3.23 1 77.56 39 SER B C 1
ATOM 1535 O O . SER B 1 39 ? 2.344 -0.595 2.07 1 77.56 39 SER B O 1
ATOM 1537 N N . SER B 1 40 ? 3.139 -1.396 3.975 1 72.44 40 SER B N 1
ATOM 1538 C CA . SER B 1 40 ? 4.5 -1.63 3.502 1 72.44 40 SER B CA 1
ATOM 1539 C C . SER B 1 40 ? 5.047 -2.949 4.035 1 72.44 40 SER B C 1
ATOM 1541 O O . SER B 1 40 ? 4.617 -3.428 5.086 1 72.44 40 SER B O 1
ATOM 1543 N N . VAL B 1 41 ? 5.934 -3.482 3.213 1 77.06 41 VAL B N 1
ATOM 1544 C CA . VAL B 1 41 ? 6.504 -4.762 3.633 1 77.06 41 VAL B CA 1
ATOM 1545 C C . VAL B 1 41 ? 8.016 -4.75 3.408 1 77.06 41 VAL B C 1
ATOM 1547 O O . VAL B 1 41 ? 8.484 -4.398 2.324 1 77.06 41 VAL B O 1
ATOM 1550 N N . ILE B 1 42 ? 8.711 -5.02 4.492 1 74.5 42 ILE B N 1
ATOM 1551 C CA . ILE B 1 42 ? 10.164 -5.137 4.359 1 74.5 42 ILE B CA 1
ATOM 1552 C C . ILE B 1 42 ? 10.516 -6.504 3.777 1 74.5 42 ILE B C 1
ATOM 1554 O O . ILE B 1 42 ? 9.672 -7.402 3.727 1 74.5 42 ILE B O 1
ATOM 1558 N N . ALA B 1 43 ? 11.703 -6.629 3.484 1 76 43 ALA B N 1
ATOM 1559 C CA . ALA B 1 43 ? 12.18 -7.824 2.797 1 76 43 ALA B CA 1
ATOM 1560 C C . ALA B 1 43 ? 11.953 -9.07 3.648 1 76 43 ALA B C 1
ATOM 1562 O O . ALA B 1 43 ? 11.57 -10.125 3.131 1 76 43 ALA B O 1
ATOM 1563 N N . GLN B 1 44 ? 12.211 -8.969 4.871 1 79.81 44 GLN B N 1
ATOM 1564 C CA . GLN B 1 44 ? 12.102 -10.125 5.754 1 79.81 44 GLN B CA 1
ATOM 1565 C C . GLN B 1 44 ? 10.656 -10.625 5.828 1 79.81 44 GLN B C 1
ATOM 1567 O O . GLN B 1 44 ? 10.406 -11.828 5.801 1 79.81 44 GLN B O 1
ATOM 1572 N N . ARG B 1 45 ? 9.734 -9.742 5.973 1 82.75 45 ARG B N 1
ATOM 1573 C CA . ARG B 1 45 ? 8.328 -10.133 6.027 1 82.75 45 ARG B CA 1
ATOM 1574 C C . ARG B 1 45 ? 7.875 -10.742 4.703 1 82.75 45 ARG B C 1
ATOM 1576 O O . ARG B 1 45 ? 7.09 -11.688 4.684 1 82.75 45 ARG B O 1
ATOM 1583 N N . TYR B 1 46 ? 8.32 -10.18 3.65 1 84.06 46 TYR B N 1
ATOM 1584 C CA . TYR B 1 46 ? 8.016 -10.742 2.342 1 84.06 46 TYR B CA 1
ATOM 1585 C C . TYR B 1 46 ? 8.508 -12.18 2.242 1 84.06 46 TYR B C 1
ATOM 1587 O O . TYR B 1 46 ? 7.793 -13.055 1.75 1 84.06 46 TYR B O 1
ATOM 1595 N N . ARG B 1 47 ? 9.719 -12.359 2.656 1 83.06 47 ARG B N 1
ATOM 1596 C CA . ARG B 1 47 ? 10.297 -13.695 2.639 1 83.06 47 ARG B CA 1
ATOM 1597 C C . ARG B 1 47 ? 9.461 -14.664 3.467 1 83.06 47 ARG B C 1
ATOM 1599 O O . ARG B 1 47 ? 9.078 -15.734 2.986 1 83.06 47 ARG B O 1
ATOM 1606 N N . ASP B 1 48 ? 9.156 -14.273 4.656 1 86.44 48 ASP B N 1
ATOM 1607 C CA . ASP B 1 48 ? 8.492 -15.156 5.605 1 86.44 48 ASP B CA 1
ATOM 1608 C C . ASP B 1 48 ? 7.043 -15.406 5.199 1 86.44 48 ASP B C 1
ATOM 1610 O O . ASP B 1 48 ? 6.547 -16.531 5.305 1 86.44 48 ASP B O 1
ATOM 1614 N N . GLU B 1 49 ? 6.363 -14.406 4.715 1 88.94 49 GLU B N 1
ATOM 1615 C CA . GLU B 1 49 ? 4.922 -14.516 4.504 1 88.94 49 GLU B CA 1
ATOM 1616 C C . GLU B 1 49 ? 4.602 -14.945 3.078 1 88.94 49 GLU B C 1
ATOM 1618 O O . GLU B 1 49 ? 3.592 -15.609 2.836 1 88.94 49 GLU B O 1
ATOM 1623 N N . VAL B 1 50 ? 5.418 -14.594 2.164 1 87.94 50 VAL B N 1
ATOM 1624 C CA . VAL B 1 50 ? 5.105 -14.867 0.766 1 87.94 50 VAL B CA 1
ATOM 1625 C C . VAL B 1 50 ? 6 -15.992 0.249 1 87.94 50 VAL B C 1
ATOM 1627 O O . VAL B 1 50 ? 5.508 -17.031 -0.194 1 87.94 50 VAL B O 1
ATOM 1630 N N . CYS B 1 51 ? 7.285 -15.773 0.32 1 86.12 51 CYS B N 1
ATOM 1631 C CA . CYS B 1 51 ? 8.195 -16.75 -0.286 1 86.12 51 CYS B CA 1
ATOM 1632 C C . CYS B 1 51 ? 8.062 -18.109 0.386 1 86.12 51 CYS B C 1
ATOM 1634 O O . CYS B 1 51 ? 7.902 -19.125 -0.29 1 86.12 51 CYS B O 1
ATOM 1636 N N . GLU B 1 52 ? 8.133 -18.078 1.656 1 86.31 52 GLU B N 1
ATOM 1637 C CA . GLU B 1 52 ? 8.102 -19.344 2.383 1 86.31 52 GLU B CA 1
ATOM 1638 C C . GLU B 1 52 ? 6.723 -20 2.295 1 86.31 52 GLU B C 1
ATOM 1640 O O . GLU B 1 52 ? 6.613 -21.219 2.213 1 86.31 52 GLU B O 1
ATOM 1645 N N . SER B 1 53 ? 5.711 -19.203 2.256 1 89.5 53 SER B N 1
ATOM 1646 C CA . SER B 1 53 ? 4.359 -19.75 2.369 1 89.5 53 SER B CA 1
ATOM 1647 C C . SER B 1 53 ? 3.816 -20.156 1.007 1 89.5 53 SER B C 1
ATOM 1649 O O . SER B 1 53 ? 3.008 -21.094 0.912 1 89.5 53 SER B O 1
ATOM 1651 N N . TYR B 1 54 ? 4.27 -19.531 -0.009 1 88.25 54 TYR B N 1
ATOM 1652 C CA . TYR B 1 54 ? 3.648 -19.797 -1.301 1 88.25 54 TYR B CA 1
ATOM 1653 C C . TYR B 1 54 ? 4.691 -20.219 -2.33 1 88.25 54 TYR B C 1
ATOM 1655 O O . TYR B 1 54 ? 4.57 -21.281 -2.949 1 88.25 54 TYR B O 1
ATOM 1663 N N . VAL B 1 55 ? 5.703 -19.438 -2.436 1 86.06 55 VAL B N 1
ATOM 1664 C CA . VAL B 1 55 ? 6.656 -19.609 -3.525 1 86.06 55 VAL B CA 1
ATOM 1665 C C . VAL B 1 55 ? 7.441 -20.906 -3.322 1 86.06 55 VAL B C 1
ATOM 1667 O O . VAL B 1 55 ? 7.523 -21.734 -4.23 1 86.06 55 VAL B O 1
ATOM 1670 N N . MET B 1 56 ? 7.977 -21.031 -2.141 1 84.31 56 MET B N 1
ATOM 1671 C CA . MET B 1 56 ? 8.805 -22.203 -1.861 1 84.31 56 MET B CA 1
ATOM 1672 C C . MET B 1 56 ? 7.973 -23.484 -1.892 1 84.31 56 MET B C 1
ATOM 1674 O O . MET B 1 56 ? 8.461 -24.531 -2.305 1 84.31 56 MET B O 1
ATOM 1678 N N . LEU B 1 57 ? 6.738 -23.391 -1.435 1 85.06 57 LEU B N 1
ATOM 1679 C CA . LEU B 1 57 ? 5.867 -24.562 -1.467 1 85.06 57 LEU B CA 1
ATOM 1680 C C . LEU B 1 57 ? 5.629 -25.016 -2.9 1 85.06 57 LEU B C 1
ATOM 1682 O O . LEU B 1 57 ? 5.703 -26.219 -3.193 1 85.06 57 LEU B O 1
ATOM 1686 N N . PHE B 1 58 ? 5.383 -24.125 -3.725 1 85.81 58 PHE B N 1
ATOM 1687 C CA . PHE B 1 58 ? 5.219 -24.453 -5.137 1 85.81 58 PHE B CA 1
ATOM 1688 C C . PHE B 1 58 ? 6.531 -24.938 -5.734 1 85.81 58 PHE B C 1
ATOM 1690 O O . PHE B 1 58 ? 6.551 -25.922 -6.473 1 85.81 58 PHE B O 1
ATOM 1697 N N . GLY B 1 59 ? 7.605 -24.203 -5.41 1 83.88 59 GLY B N 1
ATOM 1698 C CA . GLY B 1 59 ? 8.914 -24.562 -5.934 1 83.88 59 GLY B CA 1
ATOM 1699 C C . GLY B 1 59 ? 9.328 -25.984 -5.574 1 83.88 59 GLY B C 1
ATOM 1700 O O . GLY B 1 59 ? 9.867 -26.703 -6.406 1 83.88 59 GLY B O 1
ATOM 1701 N N . ARG B 1 60 ? 9.047 -26.328 -4.383 1 84.06 60 ARG B N 1
ATOM 1702 C CA . ARG B 1 60 ? 9.367 -27.688 -3.936 1 84.06 60 ARG B CA 1
ATOM 1703 C C . ARG B 1 60 ? 8.594 -28.719 -4.734 1 84.06 60 ARG B C 1
ATOM 1705 O O . ARG B 1 60 ? 9.109 -29.812 -5.02 1 84.06 60 ARG B O 1
ATOM 1712 N N . GLY B 1 61 ? 7.406 -28.375 -5.012 1 85 61 GLY B N 1
ATOM 1713 C CA . GLY B 1 61 ? 6.578 -29.281 -5.789 1 85 61 GLY B CA 1
ATOM 1714 C C . GLY B 1 61 ? 7.035 -29.422 -7.227 1 85 61 GLY B C 1
ATOM 1715 O O . GLY B 1 61 ? 6.91 -30.5 -7.82 1 85 61 GLY B O 1
ATOM 1716 N N . VAL B 1 62 ? 7.527 -28.422 -7.75 1 84.06 62 VAL B N 1
ATOM 1717 C CA . VAL B 1 62 ? 7.965 -28.391 -9.141 1 84.06 62 VAL B CA 1
ATOM 1718 C C . VAL B 1 62 ? 9.359 -29.016 -9.258 1 84.06 62 VAL B C 1
ATOM 1720 O O . VAL B 1 62 ? 9.625 -29.797 -10.18 1 84.06 62 VAL B O 1
ATOM 1723 N N . GLY B 1 63 ? 10.25 -28.656 -8.367 1 83.75 63 GLY B N 1
ATOM 1724 C CA . GLY B 1 63 ? 11.609 -29.172 -8.391 1 83.75 63 GLY B CA 1
ATOM 1725 C C . GLY B 1 63 ? 12.602 -28.219 -9.008 1 83.75 63 GLY B C 1
ATOM 1726 O O . GLY B 1 63 ? 12.438 -27 -8.906 1 83.75 63 GLY B O 1
ATOM 1727 N N . ASP B 1 64 ? 13.641 -28.688 -9.641 1 79.25 64 ASP B N 1
ATOM 1728 C CA . ASP B 1 64 ? 14.812 -27.922 -10.047 1 79.25 64 ASP B CA 1
ATOM 1729 C C . ASP B 1 64 ? 14.469 -26.938 -11.172 1 79.25 64 ASP B C 1
ATOM 1731 O O . ASP B 1 64 ? 15.172 -25.953 -11.375 1 79.25 64 ASP B O 1
ATOM 1735 N N . ASP B 1 65 ? 13.398 -27.219 -11.781 1 82.88 65 ASP B N 1
ATOM 1736 C CA . ASP B 1 65 ? 13.078 -26.391 -12.945 1 82.88 65 ASP B CA 1
ATOM 1737 C C . ASP B 1 65 ? 12.172 -25.234 -12.562 1 82.88 65 ASP B C 1
ATOM 1739 O O . ASP B 1 65 ? 11.727 -24.469 -13.422 1 82.88 65 ASP B O 1
ATOM 1743 N N . PHE B 1 66 ? 11.961 -25.109 -11.297 1 84.12 66 PHE B N 1
ATOM 1744 C CA . PHE B 1 66 ? 11.062 -24.078 -10.773 1 84.12 66 PHE B CA 1
ATOM 1745 C C . PHE B 1 66 ? 11.539 -22.688 -11.156 1 84.12 66 PHE B C 1
ATOM 1747 O O . PHE B 1 66 ? 12.734 -22.406 -11.102 1 84.12 66 PHE B O 1
ATOM 1754 N N . ILE B 1 67 ? 10.562 -21.828 -11.555 1 81.69 67 ILE B N 1
ATOM 1755 C CA . ILE B 1 67 ? 10.852 -20.438 -11.898 1 81.69 67 ILE B CA 1
ATOM 1756 C C . ILE B 1 67 ? 9.938 -19.516 -11.109 1 81.69 67 ILE B C 1
ATOM 1758 O O . ILE B 1 67 ? 8.719 -19.688 -11.109 1 81.69 67 ILE B O 1
ATOM 1762 N N . PHE B 1 68 ? 10.508 -18.578 -10.375 1 83.62 68 PHE B N 1
ATOM 1763 C CA . PHE B 1 68 ? 9.758 -17.516 -9.727 1 83.62 68 PHE B CA 1
ATOM 1764 C C . PHE B 1 68 ? 10.008 -16.172 -10.422 1 83.62 68 PHE B C 1
ATOM 1766 O O . PHE B 1 68 ? 11.133 -15.688 -10.453 1 83.62 68 PHE B O 1
ATOM 1773 N N . ARG B 1 69 ? 8.875 -15.633 -10.922 1 79.25 69 ARG B N 1
ATOM 1774 C CA . ARG B 1 69 ? 8.945 -14.312 -11.547 1 79.25 69 ARG B CA 1
ATOM 1775 C C . ARG B 1 69 ? 8.203 -13.273 -10.703 1 79.25 69 ARG B C 1
ATOM 1777 O O . ARG B 1 69 ? 7.047 -13.477 -10.336 1 79.25 69 ARG B O 1
ATOM 1784 N N . ASN B 1 70 ? 8.867 -12.25 -10.297 1 73.56 70 ASN B N 1
ATOM 1785 C CA . ASN B 1 70 ? 8.25 -11.234 -9.461 1 73.56 70 ASN B CA 1
ATOM 1786 C C . ASN B 1 70 ? 8.688 -9.828 -9.867 1 73.56 70 ASN B C 1
ATOM 1788 O O . ASN B 1 70 ? 9.797 -9.641 -10.367 1 73.56 70 ASN B O 1
ATOM 1792 N N . ASP B 1 71 ? 7.633 -8.945 -10.031 1 59.16 71 ASP B N 1
ATOM 1793 C CA . ASP B 1 71 ? 8 -7.562 -10.32 1 59.16 71 ASP B CA 1
ATOM 1794 C C . ASP B 1 71 ? 8.836 -6.973 -9.188 1 59.16 71 ASP B C 1
ATOM 1796 O O . ASP B 1 71 ? 8.414 -6.988 -8.023 1 59.16 71 ASP B O 1
ATOM 1800 N N . ASN B 1 72 ? 10.086 -7.137 -9.242 1 50.84 72 ASN B N 1
ATOM 1801 C CA . ASN B 1 72 ? 11.07 -6.652 -8.281 1 50.84 72 ASN B CA 1
ATOM 1802 C C . ASN B 1 72 ? 10.93 -5.152 -8.039 1 50.84 72 ASN B C 1
ATOM 1804 O O . ASN B 1 72 ? 11.93 -4.453 -7.871 1 50.84 72 ASN B O 1
ATOM 1808 N N . ALA B 1 73 ? 9.844 -4.637 -8.398 1 48.81 73 ALA B N 1
ATOM 1809 C CA . ALA B 1 73 ? 9.891 -3.186 -8.258 1 48.81 73 ALA B CA 1
ATOM 1810 C C . ALA B 1 73 ? 10.562 -2.783 -6.945 1 48.81 73 ALA B C 1
ATOM 1812 O O . ALA B 1 73 ? 11.078 -1.67 -6.824 1 48.81 73 ALA B O 1
ATOM 1813 N N . MET B 1 74 ? 10.445 -3.537 -5.902 1 49.59 74 MET B N 1
ATOM 1814 C CA . MET B 1 74 ? 11.164 -2.955 -4.77 1 49.59 74 MET B CA 1
ATOM 1815 C C . MET B 1 74 ? 12.57 -3.535 -4.656 1 49.59 74 MET B C 1
ATOM 1817 O O . MET B 1 74 ? 12.734 -4.73 -4.418 1 49.59 74 MET B O 1
ATOM 1821 N N . SER B 1 75 ? 13.523 -2.848 -5.27 1 48.78 75 SER B N 1
ATOM 1822 C CA . SER B 1 75 ? 14.938 -3.16 -5.434 1 48.78 75 SER B CA 1
ATOM 1823 C C . SER B 1 75 ? 15.484 -3.887 -4.207 1 48.78 75 SER B C 1
ATOM 1825 O O . SER B 1 75 ? 16.141 -4.918 -4.336 1 48.78 75 SER B O 1
ATOM 1827 N N . HIS B 1 76 ? 15.414 -3.129 -3.096 1 51.53 76 HIS B N 1
ATOM 1828 C CA . HIS B 1 76 ? 16.047 -3.693 -1.909 1 51.53 76 HIS B CA 1
ATOM 1829 C C . HIS B 1 76 ? 15.422 -5.031 -1.533 1 51.53 76 HIS B C 1
ATOM 1831 O O . HIS B 1 76 ? 16.109 -5.934 -1.054 1 51.53 76 HIS B O 1
ATOM 1837 N N . LYS B 1 77 ? 14.125 -5.109 -1.776 1 55.75 77 LYS B N 1
ATOM 1838 C CA . LYS B 1 77 ? 13.375 -6.324 -1.465 1 55.75 77 LYS B CA 1
ATOM 1839 C C . LYS B 1 77 ? 13.82 -7.484 -2.35 1 55.75 77 LYS B C 1
ATOM 1841 O O . LYS B 1 77 ? 13.883 -8.633 -1.897 1 55.75 77 LYS B O 1
ATOM 1846 N N . VAL B 1 78 ? 14.312 -7.008 -3.359 1 58.25 78 VAL B N 1
ATOM 1847 C CA . VAL B 1 78 ? 14.633 -8 -4.387 1 58.25 78 VAL B CA 1
ATOM 1848 C C . VAL B 1 78 ? 15.875 -8.781 -3.984 1 58.25 78 VAL B C 1
ATOM 1850 O O . VAL B 1 78 ? 15.922 -10.008 -4.133 1 58.25 78 VAL B O 1
ATOM 1853 N N . GLN B 1 79 ? 16.703 -8 -3.346 1 63.72 79 GLN B N 1
ATOM 1854 C CA . GLN B 1 79 ? 17.969 -8.695 -3.064 1 63.72 79 GLN B CA 1
ATOM 1855 C C . GLN B 1 79 ? 17.766 -9.758 -1.992 1 63.72 79 GLN B C 1
ATOM 1857 O O . GLN B 1 79 ? 18.297 -10.875 -2.117 1 63.72 79 GLN B O 1
ATOM 1862 N N . LEU B 1 80 ? 17.141 -9.477 -0.958 1 65.5 80 LEU B N 1
ATOM 1863 C CA . LEU B 1 80 ? 16.938 -10.445 0.114 1 65.5 80 LEU B CA 1
ATOM 1864 C C . LEU B 1 80 ? 16.125 -11.633 -0.38 1 65.5 80 LEU B C 1
ATOM 1866 O O . LEU B 1 80 ? 16.422 -12.781 -0.033 1 65.5 80 LEU B O 1
ATOM 1870 N N . VAL B 1 81 ? 15.18 -11.367 -1.17 1 68.06 81 VAL B N 1
ATOM 1871 C CA . VAL B 1 81 ? 14.328 -12.414 -1.716 1 68.06 81 VAL B CA 1
ATOM 1872 C C . VAL B 1 81 ? 15.133 -13.289 -2.678 1 68.06 81 VAL B C 1
ATOM 1874 O O . VAL B 1 81 ? 15.039 -14.516 -2.641 1 68.06 81 VAL B O 1
ATOM 1877 N N . ASP B 1 82 ? 15.891 -12.492 -3.387 1 69.5 82 ASP B N 1
ATOM 1878 C CA . ASP B 1 82 ? 16.734 -13.219 -4.336 1 69.5 82 ASP B CA 1
ATOM 1879 C C . ASP B 1 82 ? 17.703 -14.141 -3.611 1 69.5 82 ASP B C 1
ATOM 1881 O O . ASP B 1 82 ? 17.891 -15.297 -4 1 69.5 82 ASP B O 1
ATOM 1885 N N . ASP B 1 83 ? 18.328 -13.539 -2.658 1 73.19 83 ASP B N 1
ATOM 1886 C CA . ASP B 1 83 ? 19.297 -14.32 -1.889 1 73.19 83 ASP B CA 1
ATOM 1887 C C . ASP B 1 83 ? 18.609 -15.516 -1.219 1 73.19 83 ASP B C 1
ATOM 1889 O O . ASP B 1 83 ? 19.172 -16.609 -1.169 1 73.19 83 ASP B O 1
ATOM 1893 N N . PHE B 1 84 ? 17.516 -15.312 -0.752 1 73.06 84 PHE B N 1
ATOM 1894 C CA . PHE B 1 84 ? 16.75 -16.344 -0.079 1 73.06 84 PHE B CA 1
ATOM 1895 C C . PHE B 1 84 ? 16.391 -17.469 -1.049 1 73.06 84 PHE B C 1
ATOM 1897 O O . PHE B 1 84 ? 16.594 -18.641 -0.75 1 73.06 84 PHE B O 1
ATOM 1904 N N . LEU B 1 85 ? 15.914 -17.094 -2.156 1 72.38 85 LEU B N 1
ATOM 1905 C CA . LEU B 1 85 ? 15.508 -18.094 -3.145 1 72.38 85 LEU B CA 1
ATOM 1906 C C . LEU B 1 85 ? 16.719 -18.812 -3.711 1 72.38 85 LEU B C 1
ATOM 1908 O O . LEU B 1 85 ? 16.672 -20.016 -3.986 1 72.38 85 LEU B O 1
ATOM 1912 N N . TYR B 1 86 ? 17.75 -17.953 -3.855 1 75 86 TYR B N 1
ATOM 1913 C CA . TYR B 1 86 ? 18.984 -18.562 -4.34 1 75 86 TYR B CA 1
ATOM 1914 C C . TYR B 1 86 ? 19.516 -19.594 -3.354 1 75 86 TYR B C 1
ATOM 1916 O O . TYR B 1 86 ? 20.016 -20.641 -3.756 1 75 86 TYR B O 1
ATOM 1924 N N . ALA B 1 87 ? 19.453 -19.281 -2.186 1 75.25 87 ALA B N 1
ATOM 1925 C CA . ALA B 1 87 ? 19.922 -20.203 -1.157 1 75.25 87 ALA B CA 1
ATOM 1926 C C . ALA B 1 87 ? 19.141 -21.516 -1.2 1 75.25 87 ALA B C 1
ATOM 1928 O O . ALA B 1 87 ? 19.688 -22.578 -0.916 1 75.25 87 ALA B O 1
ATOM 1929 N N . TYR B 1 88 ? 17.969 -21.438 -1.578 1 71.81 88 TYR B N 1
ATOM 1930 C CA . TYR B 1 88 ? 17.109 -22.625 -1.535 1 71.81 88 TYR B CA 1
ATOM 1931 C C . TYR B 1 88 ? 17.094 -23.344 -2.879 1 71.81 88 TYR B C 1
ATOM 1933 O O . TYR B 1 88 ? 17.125 -24.578 -2.932 1 71.81 88 TYR B O 1
ATOM 1941 N N . TYR B 1 89 ? 17.094 -22.469 -3.932 1 71.62 89 TYR B N 1
ATOM 1942 C CA . TYR B 1 89 ? 16.891 -23.094 -5.238 1 71.62 89 TYR B CA 1
ATOM 1943 C C . TYR B 1 89 ? 18.156 -22.984 -6.09 1 71.62 89 TYR B C 1
ATOM 1945 O O . TYR B 1 89 ? 18.219 -23.547 -7.188 1 71.62 89 TYR B O 1
ATOM 1953 N N . SER B 1 90 ? 19.172 -22.328 -5.586 1 71.31 90 SER B N 1
ATOM 1954 C CA . SER B 1 90 ? 20.422 -22.109 -6.301 1 71.31 90 SER B CA 1
ATOM 1955 C C . SER B 1 90 ? 20.172 -21.453 -7.656 1 71.31 90 SER B C 1
ATOM 1957 O O . SER B 1 90 ? 20.922 -21.703 -8.617 1 71.31 90 SER B O 1
ATOM 1959 N N . LYS B 1 91 ? 19.031 -20.938 -7.734 1 68.5 91 LYS B N 1
ATOM 1960 C CA . LYS B 1 91 ? 18.672 -20.188 -8.938 1 68.5 91 LYS B CA 1
ATOM 1961 C C . LYS B 1 91 ? 18.094 -18.828 -8.578 1 68.5 91 LYS B C 1
ATOM 1963 O O . LYS B 1 91 ? 17.344 -18.688 -7.613 1 68.5 91 LYS B O 1
ATOM 1968 N N . ARG B 1 92 ? 18.516 -17.828 -9.336 1 64 92 ARG B N 1
ATOM 1969 C CA . ARG B 1 92 ? 17.969 -16.484 -9.117 1 64 92 ARG B CA 1
ATOM 1970 C C . ARG B 1 92 ? 16.656 -16.297 -9.859 1 64 92 ARG B C 1
ATOM 1972 O O . ARG B 1 92 ? 16.469 -16.828 -10.953 1 64 92 ARG B O 1
ATOM 1979 N N . PRO B 1 93 ? 15.773 -15.68 -9.188 1 61.91 93 PRO B N 1
ATOM 1980 C CA . PRO B 1 93 ? 14.547 -15.367 -9.914 1 61.91 93 PRO B CA 1
ATOM 1981 C C . PRO B 1 93 ? 14.805 -14.672 -11.25 1 61.91 93 PRO B C 1
ATOM 1983 O O . PRO B 1 93 ? 15.781 -13.93 -11.391 1 61.91 93 PRO B O 1
ATOM 1986 N N . ALA B 1 94 ? 14.141 -15.188 -12.344 1 61.19 94 ALA B N 1
ATOM 1987 C CA . ALA B 1 94 ? 14.219 -14.508 -13.633 1 61.19 94 ALA B CA 1
ATOM 1988 C C . ALA B 1 94 ? 13.602 -13.117 -13.562 1 61.19 94 ALA B C 1
ATOM 1990 O O . ALA B 1 94 ? 12.562 -12.922 -12.914 1 61.19 94 ALA B O 1
ATOM 1991 N N . ARG B 1 95 ? 14.391 -12.164 -13.719 1 53.31 95 ARG B N 1
ATOM 1992 C CA . ARG B 1 95 ? 13.891 -10.789 -13.688 1 53.31 95 ARG B CA 1
ATOM 1993 C C . ARG B 1 95 ? 13.078 -10.477 -14.938 1 53.31 95 ARG B C 1
ATOM 1995 O O . ARG B 1 95 ? 13.609 -10.477 -16.047 1 53.31 95 ARG B O 1
ATOM 2002 N N . SER B 1 96 ? 12.203 -11.32 -15.328 1 52.28 96 SER B N 1
ATOM 2003 C CA . SER B 1 96 ? 11.453 -10.969 -16.531 1 52.28 96 SER B CA 1
ATOM 2004 C C . SER B 1 96 ? 10.414 -9.891 -16.219 1 52.28 96 SER B C 1
ATOM 2006 O O . SER B 1 96 ? 9.617 -10.031 -15.297 1 52.28 96 SER B O 1
ATOM 2008 N N . PRO B 1 97 ? 10.562 -8.75 -16.875 1 53.91 97 PRO B N 1
ATOM 2009 C CA . PRO B 1 97 ? 9.75 -7.535 -16.75 1 53.91 97 PRO B CA 1
ATOM 2010 C C . PRO B 1 97 ? 8.266 -7.789 -17 1 53.91 97 PRO B C 1
ATOM 2012 O O . PRO B 1 97 ? 7.43 -6.941 -16.672 1 53.91 97 PRO B O 1
ATOM 2015 N N . ASP B 1 98 ? 7.809 -8.93 -17.562 1 61.22 98 ASP B N 1
ATOM 2016 C CA . ASP B 1 98 ? 6.449 -8.773 -18.078 1 61.22 98 ASP B CA 1
ATOM 2017 C C . ASP B 1 98 ? 5.422 -9.305 -17.078 1 61.22 98 ASP B C 1
ATOM 2019 O O . ASP B 1 98 ? 5.125 -10.5 -17.062 1 61.22 98 ASP B O 1
ATOM 2023 N N . LEU B 1 99 ? 5.25 -8.711 -16.062 1 73.44 99 LEU B N 1
ATOM 2024 C CA . LEU B 1 99 ? 4.223 -9.094 -15.102 1 73.44 99 LEU B CA 1
ATOM 2025 C C . LEU B 1 99 ? 2.848 -8.617 -15.555 1 73.44 99 LEU B C 1
ATOM 2027 O O . LEU B 1 99 ? 1.959 -8.398 -14.734 1 73.44 99 LEU B O 1
ATOM 2031 N N . LYS B 1 100 ? 2.715 -8.609 -17 1 80.25 100 LYS B N 1
ATOM 2032 C CA . LYS B 1 100 ? 1.436 -8.203 -17.562 1 80.25 100 LYS B CA 1
ATOM 2033 C C . LYS B 1 100 ? 0.309 -9.125 -17.109 1 80.25 100 LYS B C 1
ATOM 2035 O O . LYS B 1 100 ? -0.792 -8.664 -16.797 1 80.25 100 LYS B O 1
ATOM 2040 N N . PRO B 1 101 ? 0.562 -10.43 -17.016 1 84.25 101 PRO B N 1
ATOM 2041 C CA . PRO B 1 101 ? -0.534 -11.305 -16.594 1 84.25 101 PRO B CA 1
ATOM 2042 C C . PRO B 1 101 ? -1.085 -10.945 -15.211 1 84.25 101 PRO B C 1
ATOM 2044 O O . PRO B 1 101 ? -2.299 -10.992 -15 1 84.25 101 PRO B O 1
ATOM 2047 N N . THR B 1 102 ? -0.154 -10.664 -14.305 1 85.62 102 THR B N 1
ATOM 2048 C CA . THR B 1 102 ? -0.624 -10.281 -12.977 1 85.62 102 THR B CA 1
ATOM 2049 C C . THR B 1 102 ? -1.427 -8.984 -13.039 1 85.62 102 THR B C 1
ATOM 2051 O O . THR B 1 102 ? -2.385 -8.805 -12.281 1 85.62 102 THR B O 1
ATOM 2054 N N . GLN B 1 103 ? -1.023 -8.094 -13.938 1 80.06 103 GLN B N 1
ATOM 2055 C CA . GLN B 1 103 ? -1.762 -6.848 -14.125 1 80.06 103 GLN B CA 1
ATOM 2056 C C . GLN B 1 103 ? -3.166 -7.113 -14.664 1 80.06 103 GLN B C 1
ATOM 2058 O O . GLN B 1 103 ? -4.125 -6.457 -14.258 1 80.06 103 GLN B O 1
ATOM 2063 N N . TYR B 1 104 ? -3.285 -8.07 -15.547 1 83.25 104 TYR B N 1
ATOM 2064 C CA . TYR B 1 104 ? -4.598 -8.438 -16.062 1 83.25 104 TYR B CA 1
ATOM 2065 C C . TYR B 1 104 ? -5.48 -9.016 -14.969 1 83.25 104 TYR B C 1
ATOM 2067 O O . TYR B 1 104 ? -6.676 -8.727 -14.914 1 83.25 104 TYR B O 1
ATOM 2075 N N . VAL B 1 105 ? -4.902 -9.773 -14.18 1 83.12 105 VAL B N 1
ATOM 2076 C CA . VAL B 1 105 ? -5.648 -10.367 -13.07 1 83.12 105 VAL B CA 1
ATOM 2077 C C . VAL B 1 105 ? -6.152 -9.266 -12.141 1 83.12 105 VAL B C 1
ATOM 2079 O O . VAL B 1 105 ? -7.32 -9.266 -11.742 1 83.12 105 VAL B O 1
ATOM 2082 N N . TRP B 1 106 ? -5.285 -8.312 -11.945 1 78.19 106 TRP B N 1
ATOM 2083 C CA . TRP B 1 106 ? -5.664 -7.207 -11.078 1 78.19 106 TRP B CA 1
ATOM 2084 C C . TRP B 1 106 ? -6.789 -6.387 -11.703 1 78.19 106 TRP B C 1
ATOM 2086 O O . TRP B 1 106 ? -7.719 -5.969 -11.008 1 78.19 106 TRP B O 1
ATOM 2096 N N . ASP B 1 107 ? -6.645 -6.184 -12.875 1 76 107 ASP B N 1
ATOM 2097 C CA . ASP B 1 107 ? -7.68 -5.43 -13.57 1 76 107 ASP B CA 1
ATOM 2098 C C . ASP B 1 107 ? -9.023 -6.156 -13.516 1 76 107 ASP B C 1
ATOM 2100 O O . ASP B 1 107 ? -10.062 -5.527 -13.336 1 76 107 ASP B O 1
ATOM 2104 N N . ALA B 1 108 ? -8.93 -7.414 -13.688 1 77.88 108 ALA B N 1
ATOM 2105 C CA . ALA B 1 108 ? -10.148 -8.227 -13.641 1 77.88 108 ALA B CA 1
ATOM 2106 C C . ALA B 1 108 ? -10.773 -8.195 -12.25 1 77.88 108 ALA B C 1
ATOM 2108 O O . ALA B 1 108 ? -11.992 -8.141 -12.117 1 77.88 108 ALA B O 1
ATOM 2109 N N . GLN B 1 109 ? -9.961 -8.188 -11.281 1 73.06 109 GLN B N 1
ATOM 2110 C CA . GLN B 1 109 ? -10.43 -8.148 -9.898 1 73.06 109 GLN B CA 1
ATOM 2111 C C . GLN B 1 109 ? -11.055 -6.801 -9.562 1 73.06 109 GLN B C 1
ATOM 2113 O O . GLN B 1 109 ? -12.062 -6.734 -8.859 1 73.06 109 GLN B O 1
ATOM 2118 N N . GLY B 1 110 ? -10.32 -5.801 -9.953 1 66.38 110 GLY B N 1
ATOM 2119 C CA . GLY B 1 110 ? -10.883 -4.477 -9.75 1 66.38 110 GLY B CA 1
ATOM 2120 C C . GLY B 1 110 ? -12.289 -4.332 -10.312 1 66.38 110 GLY B C 1
ATOM 2121 O O . GLY B 1 110 ? -13.148 -3.701 -9.695 1 66.38 110 GLY B O 1
ATOM 2122 N N . ARG B 1 111 ? -12.492 -5.023 -11.336 1 66.69 111 ARG B N 1
ATOM 2123 C CA . ARG B 1 111 ? -13.805 -4.977 -11.969 1 66.69 111 ARG B CA 1
ATOM 2124 C C . ARG B 1 111 ? -14.836 -5.734 -11.141 1 66.69 111 ARG B C 1
ATOM 2126 O O . ARG B 1 111 ? -15.992 -5.316 -11.047 1 66.69 111 ARG B O 1
ATOM 2133 N N . THR B 1 112 ? -14.398 -6.852 -10.562 1 64.69 112 THR B N 1
ATOM 2134 C CA . THR B 1 112 ? -15.312 -7.672 -9.773 1 64.69 112 THR B CA 1
ATOM 2135 C C . THR B 1 112 ? -15.664 -6.98 -8.461 1 64.69 112 THR B C 1
ATOM 2137 O O . THR B 1 112 ? -16.812 -7.02 -8.031 1 64.69 112 THR B O 1
ATOM 2140 N N . ILE B 1 113 ? -14.719 -6.426 -7.867 1 61.91 113 ILE B N 1
ATOM 2141 C CA . ILE B 1 113 ? -14.945 -5.734 -6.602 1 61.91 113 ILE B CA 1
ATOM 2142 C C . ILE B 1 113 ? -15.883 -4.551 -6.824 1 61.91 113 ILE B C 1
ATOM 2144 O O . ILE B 1 113 ? -16.734 -4.25 -5.98 1 61.91 11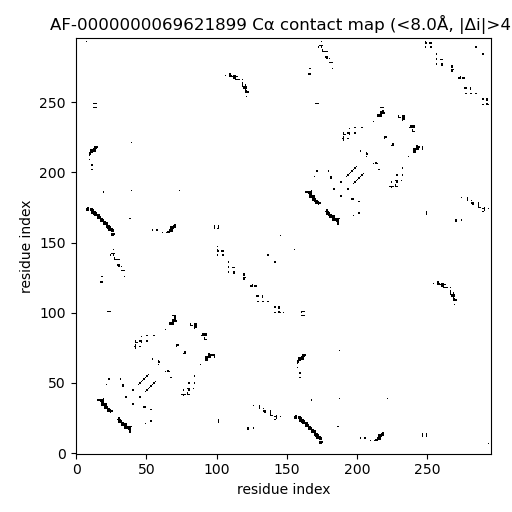3 ILE B O 1
ATOM 2148 N N . ALA B 1 114 ? -15.695 -4.047 -7.914 1 58.78 114 ALA B N 1
ATOM 2149 C CA . ALA B 1 114 ? -16.547 -2.908 -8.258 1 58.78 114 ALA B CA 1
ATOM 2150 C C . ALA B 1 114 ? -18.016 -3.32 -8.328 1 58.78 114 ALA B C 1
ATOM 2152 O O . ALA B 1 114 ? -18.906 -2.506 -8.078 1 58.78 114 ALA B O 1
ATOM 2153 N N . ARG B 1 115 ? -18.141 -4.695 -8.391 1 59.44 115 ARG B N 1
ATOM 2154 C CA . ARG B 1 115 ? -19.5 -5.199 -8.547 1 59.44 115 ARG B CA 1
ATOM 2155 C C . ARG B 1 115 ? -20.062 -5.699 -7.211 1 59.44 115 ARG B C 1
ATOM 2157 O O . ARG B 1 115 ? -21.25 -5.965 -7.094 1 59.44 115 ARG B O 1
ATOM 2164 N N . HIS B 1 116 ? -19.156 -5.988 -6.285 1 55.88 116 HIS B N 1
ATOM 2165 C CA . HIS B 1 116 ? -19.594 -6.59 -5.027 1 55.88 116 HIS B CA 1
ATOM 2166 C C . HIS B 1 116 ? -20.391 -5.602 -4.188 1 55.88 116 HIS B C 1
ATOM 2168 O O . HIS B 1 116 ? -20.031 -4.426 -4.094 1 55.88 116 HIS B O 1
ATOM 2174 N N . GLN B 1 117 ? -21.625 -6.086 -3.781 1 55.06 117 GLN B N 1
ATOM 2175 C CA . GLN B 1 117 ? -22.531 -5.535 -2.775 1 55.06 117 GLN B CA 1
ATOM 2176 C C . GLN B 1 117 ? -22.609 -6.434 -1.546 1 55.06 117 GLN B C 1
ATOM 2178 O O . GLN B 1 117 ? -22.531 -7.66 -1.662 1 55.06 117 GLN B O 1
ATOM 2183 N N . PRO B 1 118 ? -22.578 -6.109 -0.347 1 52.94 118 PRO B N 1
ATOM 2184 C CA . PRO B 1 118 ? -22.359 -4.75 0.149 1 52.94 118 PRO B CA 1
ATOM 2185 C C . PRO B 1 118 ? -20.891 -4.32 0.068 1 52.94 118 PRO B C 1
ATOM 2187 O O . PRO B 1 118 ? -20 -5.168 0.05 1 52.94 118 PRO B O 1
ATOM 2190 N N . TYR B 1 119 ? -20.547 -3.051 0.001 1 50.94 119 TYR B N 1
ATOM 2191 C CA . TYR B 1 119 ? -19.234 -2.443 -0.206 1 50.94 119 TYR B CA 1
ATOM 2192 C C . TYR B 1 119 ? -18.359 -2.604 1.03 1 50.94 119 TYR B C 1
ATOM 2194 O O . TYR B 1 119 ? -18.859 -2.625 2.156 1 50.94 119 TYR B O 1
ATOM 2202 N N . ASP B 1 120 ? -17.062 -2.887 0.981 1 57.91 120 ASP B N 1
ATOM 2203 C CA . ASP B 1 120 ? -16.062 -3.012 2.037 1 57.91 120 ASP B CA 1
ATOM 2204 C C . ASP B 1 120 ? -15.953 -1.717 2.84 1 57.91 120 ASP B C 1
ATOM 2206 O O . ASP B 1 120 ? -15.992 -0.623 2.273 1 57.91 120 ASP B O 1
ATOM 2210 N N . ARG B 1 121 ? -16.156 -1.828 4.191 1 53.53 121 ARG B N 1
ATOM 2211 C CA . ARG B 1 121 ? -16.266 -0.675 5.078 1 53.53 121 ARG B CA 1
ATOM 2212 C C . ARG B 1 121 ? -14.898 -0.271 5.617 1 53.53 121 ARG B C 1
ATOM 2214 O O . ARG B 1 121 ? -14.719 0.847 6.105 1 53.53 121 ARG B O 1
ATOM 2221 N N . THR B 1 122 ? -14.117 -1.056 5.641 1 61.44 122 THR B N 1
ATOM 2222 C CA . THR B 1 122 ? -12.789 -0.874 6.215 1 61.44 122 THR B CA 1
ATOM 2223 C C . THR B 1 122 ? -11.727 -1.494 5.312 1 61.44 122 THR B C 1
ATOM 2225 O O . THR B 1 122 ? -12.047 -2.234 4.383 1 61.44 122 THR B O 1
ATOM 2228 N N . PHE B 1 123 ? -10.578 -0.913 5.551 1 62.12 123 PHE B N 1
ATOM 2229 C CA . PHE B 1 123 ? -9.484 -1.571 4.855 1 62.12 123 PHE B CA 1
ATOM 2230 C C . PHE B 1 123 ? -9.516 -3.076 5.09 1 62.12 123 PHE B C 1
ATOM 2232 O O . PHE B 1 123 ? -9.18 -3.857 4.195 1 62.12 123 PHE B O 1
ATOM 2239 N N . SER B 1 124 ? -9.906 -3.33 6.27 1 67.44 124 SER B N 1
ATOM 2240 C CA . SER B 1 124 ? -10.023 -4.754 6.574 1 67.44 124 SER B CA 1
ATOM 2241 C C . SER B 1 124 ? -11.086 -5.422 5.711 1 67.44 124 SER B C 1
ATOM 2243 O O . SER B 1 124 ? -10.875 -6.516 5.191 1 67.44 124 SER B O 1
ATOM 2245 N N . ASP B 1 125 ? -12.156 -4.746 5.574 1 69.06 125 ASP B N 1
ATOM 2246 C CA . ASP B 1 125 ? -13.219 -5.273 4.727 1 69.06 125 ASP B CA 1
ATOM 2247 C C . ASP B 1 125 ? -12.766 -5.367 3.271 1 69.06 125 ASP B C 1
ATOM 2249 O O . ASP B 1 125 ? -13.086 -6.336 2.578 1 69.06 125 ASP B O 1
ATOM 2253 N N . LEU B 1 126 ? -12.094 -4.312 2.902 1 69.25 126 LEU B N 1
ATOM 2254 C CA . LEU B 1 126 ? -11.578 -4.305 1.54 1 69.25 126 LEU B CA 1
ATOM 2255 C C . LEU B 1 126 ? -10.633 -5.484 1.312 1 69.25 126 LEU B C 1
ATOM 2257 O O . LEU B 1 126 ? -10.727 -6.168 0.292 1 69.25 126 LEU B O 1
ATOM 2261 N N . LYS B 1 127 ? -9.82 -5.539 2.234 1 72.81 127 LYS B N 1
ATOM 2262 C CA . LYS B 1 127 ? -8.883 -6.656 2.158 1 72.81 127 LYS B CA 1
ATOM 2263 C C . LYS B 1 127 ? -9.617 -7.988 2.043 1 72.81 127 LYS B C 1
ATOM 2265 O O . LYS B 1 127 ? -9.281 -8.82 1.199 1 72.81 127 LYS B O 1
ATOM 2270 N N . SER B 1 128 ? -10.57 -8.148 2.859 1 76.25 128 SER B N 1
ATOM 2271 C CA . SER B 1 128 ? -11.336 -9.391 2.863 1 76.25 128 SER B CA 1
ATOM 2272 C C . SER B 1 128 ? -12.078 -9.586 1.545 1 76.25 128 SER B C 1
ATOM 2274 O O . SER B 1 128 ? -12.125 -10.695 1.013 1 76.25 128 SER B O 1
ATOM 2276 N N . SER B 1 129 ? -12.641 -8.523 1.105 1 73.12 129 SER B N 1
ATOM 2277 C CA . SER B 1 129 ? -13.367 -8.602 -0.157 1 73.12 129 SER B CA 1
ATOM 2278 C C . SER B 1 129 ? -12.438 -8.938 -1.313 1 73.12 129 SER B C 1
ATOM 2280 O O . SER B 1 129 ? -12.789 -9.727 -2.193 1 73.12 129 SER B O 1
ATOM 2282 N N . LEU B 1 130 ? -11.32 -8.328 -1.288 1 73.56 130 LEU B N 1
ATOM 2283 C CA . LEU B 1 130 ? -10.336 -8.602 -2.332 1 73.56 130 LEU B CA 1
ATOM 2284 C C . LEU B 1 130 ? -9.922 -10.07 -2.312 1 73.56 130 LEU B C 1
ATOM 2286 O O . LEU B 1 130 ? -9.82 -10.703 -3.365 1 73.56 130 LEU B O 1
ATOM 2290 N N . LEU B 1 131 ? -9.695 -10.531 -1.153 1 77.25 131 LEU B N 1
ATOM 2291 C CA . LEU B 1 131 ? -9.305 -11.93 -1.003 1 77.25 131 LEU B CA 1
ATOM 2292 C C . LEU B 1 131 ? -10.398 -12.859 -1.52 1 77.25 131 LEU B C 1
ATOM 2294 O O . LEU B 1 131 ? -10.117 -13.836 -2.213 1 77.25 131 LEU B O 1
ATOM 2298 N N . GLU B 1 132 ? -11.617 -12.539 -1.172 1 77.44 132 GLU B N 1
ATOM 2299 C CA . GLU B 1 132 ? -12.75 -13.359 -1.591 1 77.44 132 GLU B CA 1
ATOM 2300 C C . GLU B 1 132 ? -12.922 -13.328 -3.107 1 77.44 132 GLU B C 1
ATOM 2302 O O . GLU B 1 132 ? -13.133 -14.367 -3.734 1 77.44 132 GLU B O 1
ATOM 2307 N N . GLU B 1 133 ? -12.82 -12.203 -3.699 1 73.5 133 GLU B N 1
ATOM 2308 C CA . GLU B 1 133 ? -13.008 -12.055 -5.141 1 73.5 133 GLU B CA 1
ATOM 2309 C C . GLU B 1 133 ? -11.906 -12.758 -5.918 1 73.5 133 GLU B C 1
ATOM 2311 O O . GLU B 1 133 ? -12.156 -13.336 -6.98 1 73.5 133 GLU B O 1
ATOM 2316 N N . MET B 1 134 ? -10.742 -12.617 -5.418 1 71.81 134 MET B N 1
ATOM 2317 C CA . MET B 1 134 ? -9.617 -13.258 -6.094 1 71.81 134 MET B CA 1
ATOM 2318 C C . MET B 1 134 ? -9.781 -14.781 -6.098 1 71.81 134 MET B C 1
ATOM 2320 O O . MET B 1 134 ? -9.414 -15.445 -7.062 1 71.81 134 MET B O 1
ATOM 2324 N N . ASP B 1 135 ? -10.375 -15.18 -5.004 1 74.06 135 ASP B N 1
ATOM 2325 C CA . ASP B 1 135 ? -10.617 -16.625 -4.906 1 74.06 135 ASP B CA 1
ATOM 2326 C C . ASP B 1 135 ? -11.672 -17.062 -5.914 1 74.06 135 ASP B C 1
ATOM 2328 O O . ASP B 1 135 ? -11.703 -18.234 -6.301 1 74.06 135 ASP B O 1
ATOM 2332 N N . LEU B 1 136 ? -12.5 -16.156 -6.367 1 78.19 136 LEU B N 1
ATOM 2333 C CA . LEU B 1 136 ? -13.617 -16.5 -7.242 1 78.19 136 LEU B CA 1
ATOM 2334 C C . LEU B 1 136 ? -13.219 -16.359 -8.711 1 78.19 136 LEU B C 1
ATOM 2336 O O . LEU B 1 136 ? -13.984 -16.75 -9.602 1 78.19 136 LEU B O 1
ATOM 2340 N N . LEU B 1 137 ? -12.117 -15.867 -9.047 1 82.44 137 LEU B N 1
ATOM 2341 C CA . LEU B 1 137 ? -11.688 -15.734 -10.43 1 82.44 137 LEU B CA 1
ATOM 2342 C C . LEU B 1 137 ? -11.469 -17.109 -11.062 1 82.44 137 LEU B C 1
ATOM 2344 O O . LEU B 1 137 ? -10.695 -17.922 -10.547 1 82.44 137 LEU B O 1
ATOM 2348 N N . PRO B 1 138 ? -12.148 -17.359 -12.172 1 87.5 138 PRO B N 1
ATOM 2349 C CA . PRO B 1 138 ? -12 -18.688 -12.773 1 87.5 138 PRO B CA 1
ATOM 2350 C C . PRO B 1 138 ? -10.57 -18.953 -13.25 1 87.5 138 PRO B C 1
ATOM 2352 O O . PRO B 1 138 ? -9.922 -18.078 -13.812 1 87.5 138 PRO B O 1
ATOM 2355 N N . GLN B 1 139 ? -10.195 -20.156 -13.016 1 88.69 139 GLN B N 1
ATOM 2356 C CA . GLN B 1 139 ? -8.852 -20.578 -13.414 1 88.69 139 GLN B CA 1
ATOM 2357 C C . GLN B 1 139 ? -8.664 -20.438 -14.922 1 88.69 139 GLN B C 1
ATOM 2359 O O . GLN B 1 139 ? -7.562 -20.125 -15.391 1 88.69 139 GLN B O 1
ATOM 2364 N N . SER B 1 140 ? -9.727 -20.688 -15.609 1 90.69 140 SER B N 1
ATOM 2365 C CA . SER B 1 140 ? -9.641 -20.594 -17.062 1 90.69 140 SER B CA 1
ATOM 2366 C C . SER B 1 140 ? -9.258 -19.188 -17.5 1 90.69 140 SER B C 1
ATOM 2368 O O . SER B 1 140 ? -8.516 -19.016 -18.469 1 90.69 140 SER B O 1
ATOM 2370 N N . LEU B 1 141 ? -9.773 -18.234 -16.812 1 89.5 141 LEU B N 1
ATOM 2371 C CA . LEU B 1 141 ? -9.453 -16.844 -17.125 1 89.5 141 LEU B CA 1
ATOM 2372 C C . LEU B 1 141 ? -8 -16.547 -16.781 1 89.5 141 LEU B C 1
ATOM 2374 O O . LEU B 1 141 ? -7.301 -15.883 -17.562 1 89.5 141 LEU B O 1
ATOM 2378 N N . ILE B 1 142 ? -7.523 -17 -15.703 1 89.06 142 ILE B N 1
ATOM 2379 C CA . ILE B 1 142 ? -6.141 -16.797 -15.289 1 89.06 142 ILE B CA 1
ATOM 2380 C C . ILE B 1 142 ? -5.199 -17.438 -16.312 1 89.06 142 ILE B C 1
ATOM 2382 O O . ILE B 1 142 ? -4.195 -16.828 -16.703 1 89.06 142 ILE B O 1
ATOM 2386 N N . ASN B 1 143 ? -5.602 -18.656 -16.719 1 91 143 ASN B N 1
ATOM 2387 C CA . ASN B 1 143 ? -4.805 -19.328 -17.734 1 91 143 ASN B CA 1
ATOM 2388 C C . ASN B 1 143 ? -4.711 -18.5 -19.016 1 91 143 ASN B C 1
ATOM 2390 O O . ASN B 1 143 ? -3.652 -18.438 -19.641 1 91 143 ASN B O 1
ATOM 2394 N N . LYS B 1 144 ? -5.812 -17.906 -19.359 1 90.62 144 LYS B N 1
ATOM 2395 C CA . LYS B 1 144 ? -5.832 -17.062 -20.547 1 90.62 144 LYS B CA 1
ATOM 2396 C C . LYS B 1 144 ? -4.883 -15.875 -20.406 1 90.62 144 LYS B C 1
ATOM 2398 O O . LYS B 1 144 ? -4.188 -15.508 -21.359 1 90.62 144 LYS B O 1
ATOM 2403 N N . PHE B 1 145 ? -4.848 -15.281 -19.25 1 87.69 145 PHE B N 1
ATOM 2404 C CA . PHE B 1 145 ? -3.982 -14.133 -19.016 1 87.69 145 PHE B CA 1
ATOM 2405 C C . PHE B 1 145 ? -2.516 -14.531 -19.109 1 87.69 145 PHE B C 1
ATOM 2407 O O . PHE B 1 145 ? -1.68 -13.742 -19.562 1 87.69 145 PHE B O 1
ATOM 2414 N N . ILE B 1 146 ? -2.193 -15.727 -18.688 1 86.19 146 ILE B N 1
ATOM 2415 C CA . ILE B 1 146 ? -0.812 -16.203 -18.656 1 86.19 146 ILE B CA 1
ATOM 2416 C C . ILE B 1 146 ? -0.355 -16.562 -20.062 1 86.19 146 ILE B C 1
ATOM 2418 O O . ILE B 1 146 ? 0.792 -16.312 -20.438 1 86.19 146 ILE B O 1
ATOM 2422 N N . LEU B 1 147 ? -1.229 -17.141 -20.781 1 85.44 147 LEU B N 1
ATOM 2423 C CA . LEU B 1 147 ? -0.854 -17.703 -22.062 1 85.44 147 LEU B CA 1
ATOM 2424 C C . LEU B 1 147 ? -0.99 -16.656 -23.172 1 85.44 147 LEU B C 1
ATOM 2426 O O . LEU B 1 147 ? -0.568 -16.891 -24.312 1 85.44 147 LEU B O 1
ATOM 2430 N N . VAL B 1 148 ? -1.589 -15.469 -22.797 1 72.94 148 VAL B N 1
ATOM 2431 C CA . VAL B 1 148 ? -1.686 -14.453 -23.844 1 72.94 148 VAL B CA 1
ATOM 2432 C C . VAL B 1 148 ? -0.375 -13.68 -23.938 1 72.94 148 VAL B C 1
ATOM 2434 O O . VAL B 1 148 ? 0.275 -13.422 -22.922 1 72.94 148 VAL B O 1
#